Protein AF-A0A9W8YD32-F1 (afdb_monomer)

Foldseek 3Di:
DDPPDPLSVVVVVVVDPDPLVVVLVVLVVCVVVDPDVLVSLVVLLVSLLSCLVVPNLVVSLVSLVVSLVCPVVVVDPDDPVSNLVSLLSNLVSCLSVVVLVVNLVSLVVSLVVCVVCVPVDDLVRVQVSVVVCVVSVSDPDHSCNCVLDVPPPPPPDDPPPDDDPDDPCPDDPPPVVVVVVVLVVVVVVVVVVCVVVVHDPPDDDPVPDDDDPPPDDDDDDDD

Solvent-accessible surface area (backbone atoms only — not comparable to full-atom values): 13935 Å² total; per-residue (Å²): 134,86,76,87,44,80,60,56,53,54,65,70,41,72,87,59,89,72,61,58,70,56,52,54,48,52,49,63,76,42,45,87,78,45,99,38,71,68,57,48,50,52,50,52,52,55,48,27,54,52,36,37,77,71,75,40,44,70,63,17,50,53,49,53,49,49,55,49,49,45,43,73,67,64,81,42,98,62,52,72,68,54,56,50,54,52,52,53,49,52,28,55,49,26,53,76,68,66,39,55,70,62,21,37,54,46,48,52,52,53,52,54,50,51,68,75,43,54,89,79,43,60,68,68,55,52,49,51,50,46,51,52,37,36,75,69,68,62,42,89,69,49,66,65,59,52,71,76,50,69,74,72,82,71,74,88,76,70,76,81,91,71,92,68,101,68,81,85,73,91,66,83,81,66,60,67,67,60,55,52,51,52,54,51,50,56,50,50,55,52,49,53,55,38,49,78,67,78,49,79,84,92,65,91,48,75,96,71,58,80,79,75,90,65,80,90,77,88,88,84,89,87,133

Nearest PDB structures (foldseek):
  8glv-assembly1_Le  TM=7.749E-01  e=1.352E+00  Chlamydomonas reinhardtii
  3ffl-assembly2_B  TM=5.356E-01  e=4.827E-01  Homo sapiens
  5l0y-assembly7_G  TM=6.166E-01  e=1.423E+00  Thermochaetoides thermophila DSM 1495
  8pkp-assembly1_V  TM=6.378E-01  e=2.149E+00  Homo sapiens
  9dze-assembly1_c  TM=5.171E-01  e=6.670E+00  synthetic construct

InterPro domains:
  IPR008271 Serine/threonine-protein kinase, active site [PS00108] (199-211)
  IPR011009 Protein kinase-like domain superfamily [SSF56112] (177-213)

pLDDT: mean 72.77, std 16.71, range [34.12, 97.56]

Secondary structure (DSSP, 8-state):
----SHHHHHHHTTTS---HHHHHHHHHHTGGGSS-HHHHHHHHHHHHHHHHHTT-HHHHHHHHHHHHHHHHTTSS---HHHHHHHHHHHHHHHHHTT-HHHHHHHHHHHHHHHHH-GGGS-HHHHHHHHHHHHHTTS----HHHHHH------GGG-------S----S-----HHHHHHHHHHHHHHHHHHHHTTT-------GGG-------S-------

Structure (mmCIF, N/CA/C/O backbone):
data_AF-A0A9W8YD32-F1
#
_entry.id   AF-A0A9W8YD32-F1
#
loop_
_atom_site.group_PDB
_atom_site.id
_atom_site.type_symbol
_atom_site.label_atom_id
_atom_site.label_alt_id
_atom_site.label_comp_id
_atom_site.label_asym_id
_atom_site.label_entity_id
_atom_site.label_seq_id
_atom_site.pdbx_PDB_ins_code
_atom_site.Cartn_x
_atom_site.Cartn_y
_atom_site.Cartn_z
_atom_site.occupancy
_atom_site.B_iso_or_equiv
_atom_site.auth_seq_id
_atom_site.auth_comp_id
_atom_site.auth_asym_id
_atom_site.auth_atom_id
_atom_site.pdbx_PDB_model_num
ATOM 1 N N . MET A 1 1 ? -10.643 -1.541 -31.577 1.00 45.81 1 MET A N 1
ATOM 2 C CA . MET A 1 1 ? -10.002 -1.957 -30.308 1.00 45.81 1 MET A CA 1
ATOM 3 C C . MET A 1 1 ? -9.490 -0.714 -29.606 1.00 45.81 1 MET A C 1
ATOM 5 O O . MET A 1 1 ? -8.574 -0.089 -30.130 1.00 45.81 1 MET A O 1
ATOM 9 N N . ASN A 1 2 ? -10.102 -0.338 -28.484 1.00 40.94 2 ASN A N 1
ATOM 10 C CA . ASN A 1 2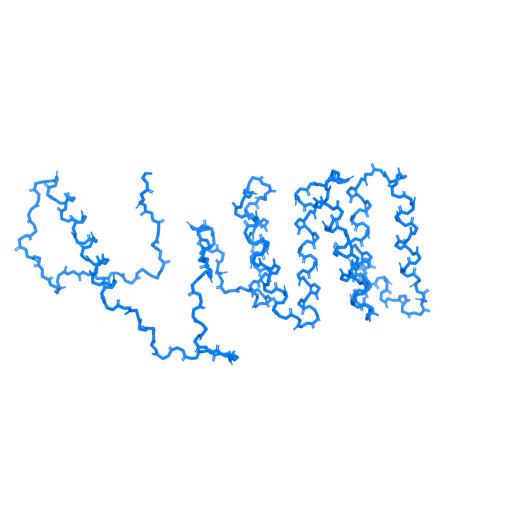 ? -9.705 0.845 -27.724 1.00 40.94 2 ASN A CA 1
ATOM 11 C C . ASN A 1 2 ? -8.298 0.668 -27.137 1.00 40.94 2 ASN A C 1
ATOM 13 O O . ASN A 1 2 ? -8.025 -0.317 -26.456 1.00 40.94 2 ASN A O 1
ATOM 17 N N . VAL A 1 3 ? -7.413 1.618 -27.430 1.00 44.50 3 VAL A N 1
ATOM 18 C CA . VAL A 1 3 ? -6.125 1.791 -26.752 1.00 44.50 3 VAL A CA 1
ATOM 19 C C . VAL A 1 3 ? -6.436 2.607 -25.505 1.00 44.50 3 VAL A C 1
ATOM 21 O O . VAL A 1 3 ? -6.533 3.826 -25.584 1.00 44.50 3 VAL A O 1
ATOM 24 N N . ASN A 1 4 ? -6.727 1.946 -24.387 1.00 48.41 4 ASN A N 1
ATOM 25 C CA . ASN A 1 4 ? -7.240 2.647 -23.205 1.00 48.41 4 ASN A CA 1
ATOM 26 C C . ASN A 1 4 ? -6.130 3.153 -22.287 1.00 48.41 4 ASN A C 1
ATOM 28 O O . ASN A 1 4 ? -6.401 3.931 -21.376 1.00 48.41 4 ASN A O 1
ATOM 32 N N . THR A 1 5 ? -4.887 2.727 -22.507 1.00 58.38 5 THR A N 1
ATOM 33 C CA . THR A 1 5 ? -3.763 3.147 -21.676 1.00 58.38 5 THR A CA 1
ATOM 34 C C . THR A 1 5 ? -2.539 3.503 -22.528 1.00 58.38 5 THR A C 1
ATOM 36 O O . THR A 1 5 ? -2.307 2.869 -23.561 1.00 58.38 5 THR A O 1
ATOM 39 N N . PRO A 1 6 ? -1.699 4.466 -22.095 1.00 53.91 6 PRO A N 1
ATOM 40 C CA . PRO A 1 6 ? -0.377 4.708 -22.691 1.00 53.91 6 PRO A CA 1
ATOM 41 C C . PRO A 1 6 ? 0.478 3.431 -22.798 1.00 53.91 6 PRO A C 1
ATOM 43 O O . PRO A 1 6 ? 1.320 3.294 -23.682 1.00 53.91 6 PRO A O 1
ATOM 46 N N . PHE A 1 7 ? 0.211 2.457 -21.930 1.00 59.00 7 PHE A N 1
ATOM 47 C CA . PHE A 1 7 ? 0.854 1.153 -21.926 1.00 59.00 7 PHE A CA 1
ATOM 48 C C . PHE A 1 7 ? 0.443 0.255 -23.106 1.00 59.00 7 PHE A C 1
ATOM 50 O O . PHE A 1 7 ? 1.293 -0.419 -23.685 1.00 59.00 7 PHE A O 1
ATOM 57 N N . ASP A 1 8 ? -0.829 0.267 -23.516 1.00 62.09 8 ASP A N 1
ATOM 58 C CA . ASP A 1 8 ? -1.291 -0.489 -24.691 1.00 62.09 8 ASP A CA 1
ATOM 59 C C . ASP A 1 8 ? -0.605 -0.010 -25.978 1.00 62.09 8 ASP A C 1
ATOM 61 O O . ASP A 1 8 ? -0.374 -0.797 -26.897 1.00 62.09 8 ASP A O 1
ATOM 65 N N . LEU A 1 9 ? -0.248 1.276 -26.024 1.00 64.94 9 LEU A N 1
ATOM 66 C CA . LEU A 1 9 ? 0.577 1.873 -27.072 1.00 64.94 9 LEU A CA 1
ATOM 67 C C . LEU A 1 9 ? 2.007 1.317 -27.037 1.00 64.94 9 LEU A C 1
ATOM 69 O O . LEU A 1 9 ? 2.470 0.781 -28.042 1.00 64.94 9 LEU A O 1
ATOM 73 N N . LEU A 1 10 ? 2.670 1.346 -25.879 1.00 62.94 10 LEU A N 1
ATOM 74 C CA . LEU A 1 10 ? 4.039 0.834 -25.722 1.00 62.94 10 LEU A CA 1
ATOM 75 C C . LEU A 1 10 ? 4.149 -0.669 -26.014 1.00 62.94 10 LEU A C 1
ATOM 77 O O . LEU A 1 10 ? 5.072 -1.109 -26.693 1.00 62.94 10 LEU A O 1
ATOM 81 N N . ARG A 1 11 ? 3.170 -1.471 -25.586 1.00 64.94 11 ARG A N 1
ATOM 82 C CA . ARG A 1 11 ? 3.146 -2.917 -25.851 1.00 64.94 11 ARG A CA 1
ATOM 83 C C . ARG A 1 11 ? 2.952 -3.242 -27.336 1.00 64.94 11 ARG A C 1
ATOM 85 O O . ARG A 1 11 ? 3.406 -4.289 -27.794 1.00 64.94 11 ARG A O 1
ATOM 92 N N . ARG A 1 12 ? 2.288 -2.367 -28.097 1.00 70.38 12 ARG A N 1
ATOM 93 C CA . ARG A 1 12 ? 2.191 -2.481 -29.564 1.00 70.38 12 ARG A CA 1
ATOM 94 C C . ARG A 1 12 ? 3.489 -2.085 -30.258 1.00 70.38 12 ARG A C 1
ATOM 96 O O . ARG A 1 12 ? 3.776 -2.605 -31.327 1.00 70.38 12 ARG A O 1
ATOM 103 N N . MET A 1 13 ? 4.296 -1.243 -29.620 1.00 67.31 13 MET A N 1
ATOM 104 C CA . MET A 1 13 ? 5.625 -0.851 -30.083 1.00 67.31 13 MET A CA 1
ATOM 105 C C . MET A 1 13 ? 6.718 -1.869 -29.723 1.00 67.31 13 MET A C 1
ATOM 107 O O . MET A 1 13 ? 7.886 -1.518 -29.772 1.00 67.31 13 MET A O 1
ATOM 111 N N . LYS A 1 14 ? 6.382 -3.132 -29.410 1.00 58.75 14 LYS A N 1
ATOM 112 C CA . LYS A 1 14 ? 7.332 -4.211 -29.047 1.00 58.75 14 LYS A CA 1
ATOM 113 C C . LYS A 1 14 ? 8.517 -4.416 -30.011 1.00 58.75 14 LYS A C 1
ATOM 115 O O . LYS A 1 14 ? 9.464 -5.096 -29.644 1.00 58.75 14 LYS A O 1
ATOM 120 N N . SER A 1 15 ? 8.458 -3.880 -31.230 1.00 62.12 15 SER A N 1
ATOM 121 C CA . SER A 1 15 ? 9.555 -3.897 -32.207 1.00 62.12 15 SER A CA 1
ATOM 122 C C . SER A 1 15 ? 10.526 -2.715 -32.091 1.00 62.12 15 SER A C 1
ATOM 124 O O . SER A 1 15 ? 11.500 -2.663 -32.834 1.00 62.12 15 SER A O 1
ATOM 126 N N . VAL A 1 16 ? 10.238 -1.734 -31.235 1.00 72.00 16 VAL A N 1
ATOM 127 C CA . VAL A 1 16 ? 11.069 -0.551 -31.018 1.00 72.00 16 VAL A CA 1
ATOM 128 C C . VAL A 1 16 ? 11.902 -0.795 -29.772 1.00 72.00 16 VAL A C 1
ATOM 130 O O . VAL A 1 16 ? 11.364 -0.918 -28.674 1.00 72.00 16 VAL A O 1
ATOM 133 N N . ASP A 1 17 ? 13.215 -0.866 -29.960 1.00 79.56 17 ASP A N 1
ATOM 134 C CA . ASP A 1 17 ? 14.177 -0.871 -28.866 1.00 79.56 17 ASP A CA 1
ATOM 135 C C . ASP A 1 17 ? 14.168 0.517 -28.208 1.00 79.56 17 ASP A C 1
ATOM 137 O O . ASP A 1 17 ? 14.709 1.494 -28.735 1.00 79.56 17 ASP A O 1
ATOM 141 N N . ILE A 1 18 ? 13.417 0.645 -27.113 1.00 79.00 18 ILE A N 1
ATOM 142 C CA . ILE A 1 18 ? 13.297 1.901 -26.376 1.00 79.00 18 ILE A CA 1
ATOM 143 C C . ILE A 1 18 ? 14.433 1.946 -25.357 1.00 79.00 18 ILE A C 1
ATOM 145 O O . ILE A 1 18 ? 14.433 1.212 -24.373 1.00 79.00 18 ILE A O 1
ATOM 149 N N . ASN A 1 19 ? 15.371 2.875 -25.549 1.00 83.62 19 ASN A N 1
ATOM 150 C CA . ASN A 1 19 ? 16.439 3.147 -24.588 1.00 83.62 19 ASN A CA 1
ATOM 151 C C . ASN A 1 19 ? 15.889 3.867 -23.340 1.00 83.62 19 ASN A C 1
ATOM 153 O O . ASN A 1 19 ? 15.998 5.089 -23.196 1.00 83.62 19 ASN A O 1
ATOM 157 N N . TYR A 1 20 ? 15.285 3.103 -22.432 1.00 80.31 20 TYR A N 1
ATOM 158 C CA . TYR A 1 20 ? 14.681 3.613 -21.202 1.00 80.31 20 TYR A CA 1
ATOM 159 C C . TYR A 1 20 ? 15.689 4.290 -20.270 1.00 80.31 20 TYR A C 1
ATOM 161 O O . TYR A 1 20 ? 15.367 5.308 -19.656 1.00 80.31 20 TYR A O 1
ATOM 169 N N . ALA A 1 21 ? 16.920 3.776 -20.195 1.00 79.12 21 ALA A N 1
ATOM 170 C CA . ALA A 1 21 ? 17.995 4.403 -19.430 1.00 79.12 21 ALA A CA 1
ATOM 171 C C . ALA A 1 21 ? 18.342 5.796 -19.983 1.00 79.12 21 ALA A C 1
ATOM 173 O O . ALA A 1 21 ? 18.518 6.746 -19.217 1.00 79.12 21 ALA A O 1
ATOM 174 N N . GLY A 1 22 ? 18.388 5.932 -21.312 1.00 82.56 22 GLY A N 1
ATOM 175 C CA . GLY A 1 22 ? 18.551 7.208 -22.003 1.00 82.56 22 GLY A CA 1
ATOM 176 C C . GLY A 1 22 ? 17.399 8.165 -21.714 1.00 82.56 22 GLY A C 1
ATOM 177 O O . GLY A 1 22 ? 17.646 9.298 -21.316 1.00 82.56 22 GLY A O 1
ATOM 178 N N . LEU A 1 23 ? 16.152 7.694 -21.813 1.00 80.25 23 LEU A N 1
ATOM 179 C CA . LEU A 1 23 ? 14.966 8.499 -21.508 1.00 80.25 23 LEU A CA 1
ATOM 180 C C . LEU A 1 23 ? 14.970 9.002 -20.056 1.00 80.25 23 LEU A C 1
ATOM 182 O O . LEU A 1 23 ? 14.735 10.184 -19.811 1.00 80.25 23 LEU A O 1
ATOM 186 N N . MET A 1 24 ? 15.290 8.128 -19.098 1.00 80.00 24 MET A N 1
ATOM 187 C CA . MET A 1 24 ? 15.377 8.489 -17.683 1.00 80.00 24 MET A CA 1
ATOM 188 C C . MET A 1 24 ? 16.478 9.526 -17.436 1.00 80.00 24 MET A C 1
ATOM 190 O O . MET A 1 24 ? 16.275 10.486 -16.695 1.00 80.00 24 MET A O 1
ATOM 194 N N . ARG A 1 25 ? 17.637 9.369 -18.089 1.00 84.06 25 ARG A N 1
ATOM 195 C CA . ARG A 1 25 ? 18.726 10.349 -18.031 1.00 84.06 25 ARG A CA 1
ATOM 196 C C . ARG A 1 25 ? 18.283 11.700 -18.586 1.00 84.06 25 ARG A C 1
ATOM 198 O O . ARG A 1 25 ? 18.453 12.701 -17.903 1.00 84.06 25 ARG A O 1
ATOM 205 N N . THR A 1 26 ? 17.653 11.720 -19.761 1.00 81.69 26 THR A N 1
ATOM 206 C CA . THR A 1 26 ? 17.149 12.952 -20.381 1.00 81.69 26 THR A CA 1
ATOM 207 C C . THR A 1 26 ? 16.137 13.659 -19.487 1.00 81.69 26 THR A C 1
ATOM 209 O O . THR A 1 26 ? 16.179 14.882 -19.380 1.00 81.69 26 THR A O 1
ATOM 212 N N . ILE A 1 27 ? 15.252 12.922 -18.811 1.00 78.75 27 ILE A N 1
ATOM 213 C CA . ILE A 1 27 ? 14.294 13.511 -17.866 1.00 78.75 27 ILE A CA 1
ATOM 214 C C . ILE A 1 27 ? 15.011 14.132 -16.674 1.00 78.75 27 ILE A C 1
ATOM 216 O O . ILE A 1 27 ? 14.712 15.273 -16.332 1.00 78.75 27 ILE A O 1
ATOM 220 N N . LYS A 1 28 ? 15.992 13.434 -16.097 1.00 80.25 28 LYS A N 1
ATOM 221 C CA . LYS A 1 28 ? 16.791 13.953 -14.979 1.00 80.25 28 LYS A CA 1
ATOM 222 C C . LYS A 1 28 ? 17.587 15.199 -15.365 1.00 80.25 28 LYS A C 1
ATOM 224 O O . LYS A 1 28 ? 17.563 16.184 -14.636 1.00 80.25 28 LYS A O 1
ATOM 229 N N . GLU A 1 29 ? 18.235 15.186 -16.526 1.00 84.69 29 GLU A N 1
ATOM 230 C CA . GLU A 1 29 ? 18.995 16.326 -17.059 1.00 84.69 29 GLU A CA 1
ATOM 231 C C . GLU A 1 29 ? 18.095 17.530 -17.353 1.00 84.69 29 GLU A C 1
ATOM 233 O O . GLU A 1 29 ? 18.494 18.672 -17.142 1.00 84.69 29 GLU A O 1
ATOM 238 N N . ASN A 1 30 ? 16.860 17.286 -17.795 1.00 82.69 30 ASN A N 1
ATOM 239 C CA . ASN A 1 30 ? 15.901 18.343 -18.093 1.00 82.69 30 ASN A CA 1
ATOM 240 C C . ASN A 1 30 ? 14.989 18.690 -16.921 1.00 82.69 30 ASN A C 1
ATOM 242 O O . ASN A 1 30 ? 14.125 19.534 -17.115 1.00 82.69 30 ASN A O 1
ATOM 246 N N . LYS A 1 31 ? 15.153 18.103 -15.728 1.00 77.94 31 LYS A N 1
ATOM 247 C CA . LYS A 1 31 ? 14.223 18.247 -14.589 1.00 77.94 31 LYS A CA 1
ATOM 248 C C . LYS A 1 31 ? 13.928 19.712 -14.234 1.00 77.94 31 LYS A C 1
ATOM 250 O O . LYS A 1 31 ? 12.797 20.029 -13.886 1.00 77.94 31 LYS A O 1
ATOM 255 N N . MET A 1 32 ? 14.897 20.616 -14.421 1.00 70.38 32 MET A N 1
ATOM 256 C CA . MET A 1 32 ? 14.730 22.066 -14.209 1.00 70.38 32 MET A CA 1
ATOM 257 C C . MET A 1 32 ? 13.818 22.765 -15.234 1.00 70.38 32 MET A C 1
ATOM 259 O O . MET A 1 32 ? 13.297 23.837 -14.950 1.00 70.38 32 MET A O 1
ATOM 263 N N . ASN A 1 33 ? 13.615 22.172 -16.411 1.00 80.38 33 ASN A N 1
ATOM 264 C CA . ASN A 1 33 ? 12.794 22.721 -17.496 1.00 80.38 33 ASN A CA 1
ATOM 265 C C . ASN A 1 33 ? 11.327 22.262 -17.428 1.00 80.38 33 ASN A C 1
ATOM 267 O O . ASN A 1 33 ? 10.517 22.664 -18.264 1.00 80.38 33 ASN A O 1
ATOM 271 N N . TRP A 1 34 ? 10.973 21.389 -16.481 1.00 79.88 34 TRP A N 1
ATOM 272 C CA . TRP A 1 34 ? 9.598 20.919 -16.327 1.00 79.88 34 TRP A CA 1
ATOM 273 C C . TRP A 1 34 ? 8.753 21.974 -15.627 1.00 79.88 34 TRP A C 1
ATOM 275 O O . TRP A 1 34 ? 9.216 22.673 -14.731 1.00 79.88 34 TRP A O 1
ATOM 285 N N . ALA A 1 35 ? 7.475 22.040 -16.004 1.00 77.94 35 ALA A N 1
ATOM 286 C CA . ALA A 1 35 ? 6.522 22.973 -15.409 1.00 77.94 35 ALA A CA 1
ATOM 287 C C . ALA A 1 35 ? 6.383 22.796 -13.884 1.00 77.94 35 ALA A C 1
ATOM 289 O O . ALA A 1 35 ? 6.059 23.753 -13.185 1.00 77.94 35 ALA A O 1
ATOM 290 N N . SER A 1 36 ? 6.622 21.583 -13.368 1.00 84.00 36 SER A N 1
ATOM 291 C CA . SER A 1 36 ? 6.675 21.301 -11.934 1.00 84.00 36 SER A CA 1
ATOM 292 C C . SER A 1 36 ? 7.500 20.050 -11.611 1.00 84.00 36 SER A C 1
ATOM 294 O O . SER A 1 36 ? 7.582 19.110 -12.407 1.00 84.00 36 SER A O 1
ATOM 296 N N . THR A 1 37 ? 8.041 20.010 -10.393 1.00 81.50 37 THR A N 1
ATOM 297 C CA . THR A 1 37 ? 8.679 18.833 -9.779 1.00 81.50 37 THR A CA 1
ATOM 298 C C . THR A 1 37 ? 7.763 17.601 -9.786 1.00 81.50 37 THR A C 1
ATOM 300 O O . THR A 1 37 ? 8.206 16.498 -10.103 1.00 81.50 37 THR A O 1
ATOM 303 N N . GLU A 1 38 ? 6.470 17.794 -9.505 1.00 81.50 38 GLU A N 1
ATOM 304 C CA . GLU A 1 38 ? 5.441 16.742 -9.533 1.00 81.50 38 GLU A CA 1
ATOM 305 C C . GLU A 1 38 ? 5.327 16.092 -10.922 1.00 81.50 38 GLU A C 1
ATOM 307 O O . GLU A 1 38 ? 5.229 14.867 -11.045 1.00 81.50 38 GLU A O 1
ATOM 312 N N . SER A 1 39 ? 5.395 16.904 -11.982 1.00 80.75 39 SER A N 1
ATOM 313 C CA . SER A 1 39 ? 5.313 16.417 -13.362 1.00 80.75 39 SER A CA 1
ATOM 314 C C . SER A 1 39 ? 6.522 15.552 -13.718 1.00 80.75 39 SER A C 1
ATOM 316 O O . SER A 1 39 ? 6.356 14.480 -14.303 1.00 80.75 39 SER A O 1
ATOM 318 N N . ALA A 1 40 ? 7.725 15.978 -13.317 1.00 82.12 40 ALA A N 1
ATOM 319 C CA . ALA A 1 40 ? 8.948 15.210 -13.539 1.00 82.12 40 ALA A CA 1
ATOM 320 C C . ALA A 1 40 ? 8.886 13.850 -12.825 1.00 82.12 40 ALA A C 1
ATOM 322 O O . ALA A 1 40 ? 9.147 12.814 -13.429 1.00 82.12 40 ALA A O 1
ATOM 323 N N . ILE A 1 41 ? 8.442 13.824 -11.569 1.00 82.94 41 ILE A N 1
ATOM 324 C CA . ILE A 1 41 ? 8.364 12.590 -10.774 1.00 82.94 41 ILE A CA 1
ATOM 325 C C . ILE A 1 41 ? 7.278 11.654 -11.281 1.00 82.94 41 ILE A C 1
ATOM 327 O O . ILE A 1 41 ? 7.473 10.439 -11.321 1.00 82.94 41 ILE A O 1
ATOM 331 N N . THR A 1 42 ? 6.145 12.201 -11.711 1.00 84.31 42 THR A N 1
ATOM 332 C CA . THR A 1 42 ? 5.103 11.413 -12.370 1.00 84.31 42 THR A CA 1
ATOM 333 C C . THR A 1 42 ? 5.656 10.739 -13.624 1.00 84.31 42 THR A C 1
ATOM 335 O O . THR A 1 42 ? 5.440 9.541 -13.812 1.00 84.31 42 THR A O 1
ATOM 338 N N . ALA A 1 43 ? 6.429 11.459 -14.441 1.00 82.94 43 ALA A N 1
ATOM 339 C CA . ALA A 1 43 ? 7.074 10.886 -15.616 1.00 82.94 43 ALA A CA 1
ATOM 340 C C . ALA A 1 43 ? 8.105 9.803 -15.250 1.00 82.94 43 ALA A C 1
ATOM 342 O O . ALA A 1 43 ? 8.062 8.713 -15.823 1.00 82.94 43 ALA A O 1
ATOM 343 N N . GLU A 1 44 ? 8.973 10.049 -14.263 1.00 84.38 44 GLU A N 1
ATOM 344 C CA . GLU A 1 44 ? 9.950 9.058 -13.787 1.00 84.38 44 GLU A CA 1
ATOM 345 C C . GLU A 1 44 ? 9.261 7.776 -13.281 1.00 84.38 44 GLU A C 1
ATOM 347 O O . GLU A 1 44 ? 9.648 6.667 -13.658 1.00 84.38 44 GLU A O 1
ATOM 352 N N . ARG A 1 45 ? 8.176 7.904 -12.503 1.00 88.38 45 ARG A N 1
ATOM 353 C CA . ARG A 1 45 ? 7.367 6.766 -12.030 1.00 88.38 45 ARG A CA 1
ATOM 354 C C . ARG A 1 45 ? 6.733 5.988 -13.177 1.00 88.38 45 ARG A C 1
ATOM 356 O O . ARG A 1 45 ? 6.772 4.758 -13.178 1.00 88.38 45 ARG A O 1
ATOM 363 N N . MET A 1 46 ? 6.159 6.683 -14.162 1.00 84.19 46 MET A N 1
ATOM 364 C CA . MET A 1 46 ? 5.563 6.038 -15.335 1.00 84.19 46 MET A CA 1
ATOM 365 C C . MET A 1 46 ? 6.605 5.254 -16.134 1.00 84.19 46 MET A C 1
ATOM 367 O O . MET A 1 46 ? 6.314 4.155 -16.603 1.00 84.19 46 MET A O 1
ATOM 371 N N . ILE A 1 47 ? 7.826 5.777 -16.255 1.00 83.50 47 ILE A N 1
ATOM 372 C CA . ILE A 1 47 ? 8.917 5.086 -16.946 1.00 83.50 47 ILE A CA 1
ATOM 373 C C . ILE A 1 47 ? 9.389 3.874 -16.158 1.00 83.50 47 ILE A C 1
ATOM 375 O O . ILE A 1 47 ? 9.508 2.803 -16.747 1.00 83.50 47 ILE A O 1
ATOM 379 N N . ALA A 1 48 ? 9.590 4.005 -14.845 1.00 83.44 48 ALA A N 1
ATOM 380 C CA . ALA A 1 48 ? 9.936 2.870 -13.995 1.00 83.44 48 ALA A CA 1
ATOM 381 C C . ALA A 1 48 ? 8.874 1.761 -14.099 1.00 83.44 48 ALA A C 1
ATOM 383 O O . ALA A 1 48 ? 9.199 0.585 -14.254 1.00 83.44 48 ALA A O 1
ATOM 384 N N . TRP A 1 49 ? 7.590 2.125 -14.124 1.00 81.31 49 TRP A N 1
ATOM 385 C CA . TRP A 1 49 ? 6.513 1.165 -14.354 1.00 81.31 49 TRP A CA 1
ATOM 386 C C . TRP A 1 49 ? 6.620 0.467 -15.718 1.00 81.31 49 TRP A C 1
ATOM 388 O O . TRP A 1 49 ? 6.451 -0.749 -15.806 1.00 81.31 49 TRP A O 1
ATOM 398 N N . CYS A 1 50 ? 6.935 1.209 -16.783 1.00 81.62 50 CYS A N 1
ATOM 399 C CA . CYS A 1 50 ? 7.134 0.631 -18.113 1.00 81.62 50 CYS A CA 1
ATOM 400 C C . CYS A 1 50 ? 8.334 -0.327 -18.158 1.00 81.62 50 CYS A C 1
ATOM 402 O O . CYS A 1 50 ? 8.197 -1.419 -18.704 1.00 81.62 50 CYS A O 1
ATOM 404 N N . MET A 1 51 ? 9.465 0.042 -17.543 1.00 82.06 51 MET A N 1
ATOM 405 C CA . MET A 1 51 ? 10.663 -0.806 -17.428 1.00 82.06 51 MET A CA 1
ATOM 406 C C . MET A 1 51 ? 10.343 -2.140 -16.736 1.00 82.06 51 MET A C 1
ATOM 408 O O . MET A 1 51 ? 10.696 -3.206 -17.238 1.00 82.06 51 MET A O 1
ATOM 412 N N . CYS A 1 52 ? 9.590 -2.097 -15.630 1.00 80.62 52 CYS A N 1
ATOM 413 C CA . CYS A 1 52 ? 9.168 -3.299 -14.907 1.00 80.62 52 CYS A CA 1
ATOM 414 C C . CYS A 1 52 ? 8.390 -4.274 -15.803 1.00 80.62 52 CYS A C 1
ATOM 416 O O . CYS A 1 52 ? 8.648 -5.476 -15.802 1.00 80.62 52 CYS A O 1
ATOM 418 N N . GLN A 1 53 ? 7.461 -3.758 -16.605 1.00 78.56 53 GLN A N 1
ATOM 419 C CA . GLN A 1 53 ? 6.619 -4.574 -17.482 1.00 78.56 53 GLN A CA 1
ATOM 420 C C . GLN A 1 53 ? 7.363 -5.158 -18.694 1.00 78.56 53 GLN A C 1
ATOM 422 O O . GLN A 1 53 ? 6.837 -6.055 -19.357 1.00 78.56 53 GLN A O 1
ATOM 427 N N . LEU A 1 54 ? 8.557 -4.649 -19.003 1.00 78.12 54 LEU A N 1
ATOM 428 C CA . LEU A 1 54 ? 9.386 -5.070 -20.134 1.00 78.12 54 LEU A CA 1
ATOM 429 C C . LEU A 1 54 ? 10.574 -5.948 -19.719 1.00 78.12 54 LEU A C 1
ATOM 431 O O . LEU A 1 54 ? 11.482 -6.147 -20.515 1.00 78.12 54 LEU A O 1
ATOM 435 N N . ALA A 1 55 ? 10.507 -6.535 -18.519 1.00 68.81 55 ALA A N 1
ATOM 436 C CA . ALA A 1 55 ? 11.476 -7.491 -17.979 1.00 68.81 55 ALA A CA 1
ATOM 437 C C . ALA A 1 55 ? 12.830 -6.908 -17.531 1.00 68.81 55 ALA A C 1
ATOM 439 O O . ALA A 1 55 ? 13.778 -7.665 -17.342 1.00 68.81 55 ALA A O 1
ATOM 440 N N . GLU A 1 56 ? 12.895 -5.609 -17.216 1.00 80.19 56 GLU A N 1
ATOM 441 C CA . GLU A 1 56 ? 13.991 -5.025 -16.421 1.00 80.19 56 GLU A CA 1
ATOM 442 C C . GLU A 1 56 ? 13.492 -4.583 -15.040 1.00 80.19 56 GLU A C 1
ATOM 444 O O . GLU A 1 56 ? 13.472 -3.389 -14.712 1.00 80.19 56 GLU A O 1
ATOM 449 N N . PRO A 1 57 ? 13.022 -5.525 -14.208 1.00 77.88 57 PRO A N 1
ATOM 450 C CA . PRO A 1 57 ? 12.384 -5.152 -12.971 1.00 77.88 57 PRO A CA 1
ATOM 451 C C . PRO A 1 57 ? 13.406 -4.474 -12.037 1.00 77.88 57 PRO A C 1
ATOM 453 O O . PRO A 1 57 ? 13.142 -3.385 -11.527 1.00 77.88 57 PRO A O 1
ATOM 456 N N . GLU A 1 58 ? 14.605 -5.033 -11.869 1.00 82.00 58 GLU A N 1
ATOM 457 C CA . GLU A 1 58 ? 15.621 -4.521 -10.935 1.00 82.00 58 GLU A CA 1
ATOM 458 C C . GLU A 1 58 ? 15.953 -3.036 -11.162 1.00 82.00 58 GLU A C 1
ATOM 460 O O . GLU A 1 58 ? 16.053 -2.255 -10.210 1.00 82.00 58 GLU A O 1
ATOM 465 N N . VAL A 1 59 ? 16.034 -2.622 -12.429 1.00 83.88 59 VAL A N 1
ATOM 466 C CA . VAL A 1 59 ? 16.293 -1.234 -12.838 1.00 83.88 59 VAL A CA 1
ATOM 467 C C . VAL A 1 59 ? 15.117 -0.322 -12.481 1.00 83.88 59 VAL A C 1
ATOM 469 O O . VAL A 1 59 ? 15.316 0.792 -11.979 1.00 83.88 59 VAL A O 1
ATOM 472 N N . ALA A 1 60 ? 13.883 -0.795 -12.681 1.00 82.88 60 ALA A N 1
ATOM 473 C CA . ALA A 1 60 ? 12.678 -0.084 -12.267 1.00 82.88 60 ALA A CA 1
ATOM 474 C C . ALA A 1 60 ? 12.642 0.124 -10.748 1.00 82.88 60 ALA A C 1
ATOM 476 O O . ALA A 1 60 ? 12.358 1.229 -10.280 1.00 82.88 60 ALA A O 1
ATOM 477 N N . PHE A 1 61 ? 12.978 -0.909 -9.971 1.00 82.94 61 PHE A N 1
ATOM 478 C CA . PHE A 1 61 ? 13.021 -0.803 -8.516 1.00 82.94 61 PHE A CA 1
ATOM 479 C C . PHE A 1 61 ? 14.075 0.181 -8.038 1.00 82.94 61 PHE A C 1
ATOM 481 O O . PHE A 1 61 ? 13.770 1.051 -7.225 1.00 82.94 61 PHE A O 1
ATOM 488 N N . ALA A 1 62 ? 15.299 0.069 -8.557 1.00 86.44 62 ALA A N 1
ATOM 489 C CA . ALA A 1 62 ? 16.388 0.976 -8.223 1.00 86.44 62 ALA A CA 1
ATOM 490 C C . ALA A 1 62 ? 16.011 2.429 -8.547 1.00 86.44 62 ALA A C 1
ATOM 492 O O . ALA A 1 62 ? 16.281 3.331 -7.755 1.00 86.44 62 ALA A O 1
ATOM 493 N N . SER A 1 63 ? 15.307 2.650 -9.662 1.00 85.81 63 SER A N 1
ATOM 494 C CA . SER A 1 63 ? 14.786 3.969 -10.032 1.00 85.81 63 SER A CA 1
ATOM 495 C C . SER A 1 63 ? 13.755 4.481 -9.022 1.00 85.81 63 SER A C 1
ATOM 497 O O . SER A 1 63 ? 13.881 5.606 -8.545 1.00 85.81 63 SER A O 1
ATOM 499 N N . LEU A 1 64 ? 12.782 3.656 -8.621 1.00 85.19 64 LEU A N 1
ATOM 500 C CA . LEU A 1 64 ? 11.797 4.030 -7.597 1.00 85.19 64 LEU A CA 1
ATOM 501 C C . LEU A 1 64 ? 12.439 4.277 -6.223 1.00 85.19 64 LEU A C 1
ATOM 503 O O . LEU A 1 64 ? 11.995 5.161 -5.493 1.00 85.19 64 LEU A O 1
ATOM 507 N N . GLN A 1 65 ? 13.467 3.510 -5.849 1.00 87.38 65 GLN A N 1
ATOM 508 C CA . GLN A 1 65 ? 14.231 3.729 -4.616 1.00 87.38 65 GLN A CA 1
ATOM 509 C C . GLN A 1 65 ? 15.006 5.045 -4.662 1.00 87.38 65 GLN A C 1
ATOM 511 O O . GLN A 1 65 ? 15.020 5.769 -3.672 1.00 87.38 65 GLN A O 1
ATOM 516 N N . ALA A 1 66 ? 15.593 5.393 -5.809 1.00 87.38 66 ALA A N 1
ATOM 517 C CA . ALA A 1 66 ? 16.276 6.668 -5.988 1.00 87.38 66 ALA A CA 1
ATOM 518 C C . ALA A 1 66 ? 15.310 7.858 -5.853 1.00 87.38 66 ALA A C 1
ATOM 520 O O . ALA A 1 66 ? 15.631 8.802 -5.136 1.00 87.38 66 ALA A O 1
ATOM 521 N N . ILE A 1 67 ? 14.115 7.781 -6.458 1.00 84.12 67 ILE A N 1
ATOM 522 C CA . ILE A 1 67 ? 13.070 8.813 -6.315 1.00 84.12 67 ILE A CA 1
ATOM 523 C C . ILE A 1 67 ? 12.681 8.974 -4.841 1.00 84.12 67 ILE A C 1
ATOM 525 O O . ILE A 1 67 ? 12.597 10.092 -4.337 1.00 84.12 67 ILE A O 1
ATOM 529 N N . LEU A 1 68 ? 12.465 7.862 -4.129 1.00 84.00 68 LEU A N 1
ATOM 530 C CA . LEU A 1 68 ? 12.096 7.895 -2.714 1.00 84.00 68 LEU A CA 1
ATOM 531 C C . LEU A 1 68 ? 13.228 8.452 -1.838 1.00 84.00 68 LEU A C 1
ATOM 533 O O . LEU A 1 68 ? 12.972 9.247 -0.940 1.00 84.00 68 LEU A O 1
ATOM 537 N N . ALA A 1 69 ? 14.477 8.065 -2.098 1.00 86.19 69 ALA A N 1
ATOM 538 C CA . ALA A 1 69 ? 15.634 8.571 -1.369 1.00 86.19 69 ALA A CA 1
ATOM 539 C C . ALA A 1 69 ? 15.813 10.083 -1.573 1.00 86.19 69 ALA A C 1
ATOM 541 O O . ALA A 1 69 ? 16.019 10.795 -0.594 1.00 86.19 69 ALA A O 1
ATOM 542 N N . GLU A 1 70 ? 15.660 10.570 -2.810 1.00 83.56 70 GLU A N 1
ATOM 543 C CA . GLU A 1 70 ? 15.698 12.000 -3.151 1.00 83.56 70 GLU A CA 1
ATOM 544 C C . GLU A 1 70 ? 14.560 12.784 -2.471 1.00 83.56 70 GLU A C 1
ATOM 546 O O . GLU A 1 70 ? 14.751 13.920 -2.031 1.00 83.56 70 GLU A O 1
ATOM 551 N N . ALA A 1 71 ? 13.384 12.163 -2.327 1.00 78.19 71 ALA A N 1
ATOM 552 C CA . ALA A 1 71 ? 12.269 12.725 -1.571 1.00 78.19 71 ALA A CA 1
ATOM 553 C C . ALA A 1 71 ? 12.586 12.870 -0.084 1.00 78.19 71 ALA A C 1
ATOM 555 O O . ALA A 1 71 ? 12.349 13.913 0.526 1.00 78.19 71 ALA A O 1
ATOM 556 N N . LEU A 1 72 ? 13.141 11.812 0.505 1.00 77.31 72 LEU A N 1
ATOM 557 C CA . LEU A 1 72 ? 13.432 11.752 1.931 1.00 77.31 72 LEU A CA 1
ATOM 558 C C . LEU A 1 72 ? 14.638 12.612 2.321 1.00 77.31 72 LEU A C 1
ATOM 560 O O . LEU A 1 72 ? 14.669 13.129 3.438 1.00 77.31 72 LEU A O 1
ATOM 564 N N . SER A 1 73 ? 15.601 12.829 1.417 1.00 80.38 73 SER A N 1
ATOM 565 C CA . SER A 1 73 ? 16.754 13.708 1.654 1.00 80.38 73 SER A CA 1
ATOM 566 C C . SER A 1 73 ? 16.398 15.197 1.706 1.00 80.38 73 SER A C 1
ATOM 568 O O . SER A 1 73 ? 17.287 16.014 1.937 1.00 80.38 73 SER A O 1
ATOM 570 N N . ARG A 1 74 ? 15.119 15.567 1.518 1.00 66.88 74 ARG A N 1
ATOM 571 C CA . ARG A 1 74 ? 14.609 16.955 1.501 1.00 66.88 74 ARG A CA 1
ATOM 572 C C . ARG A 1 74 ? 15.303 17.870 0.489 1.00 66.88 74 ARG A C 1
ATOM 574 O O . ARG A 1 74 ? 15.200 19.088 0.576 1.00 66.88 74 ARG A O 1
ATOM 581 N N . THR A 1 75 ? 16.001 17.291 -0.481 1.00 61.72 75 THR A N 1
ATOM 582 C CA . THR A 1 75 ? 16.611 18.016 -1.602 1.00 61.72 75 THR A CA 1
ATOM 583 C C . THR A 1 75 ? 15.563 18.486 -2.604 1.00 61.72 75 THR A C 1
ATOM 585 O O . THR A 1 75 ? 15.829 19.370 -3.411 1.00 61.72 75 THR A O 1
ATOM 588 N N . VAL A 1 76 ? 14.370 17.898 -2.539 1.00 69.00 76 VAL A N 1
ATOM 589 C CA . VAL A 1 76 ? 13.232 18.194 -3.395 1.00 69.00 76 VAL A CA 1
ATOM 590 C C . VAL A 1 76 ? 12.007 18.392 -2.510 1.00 69.00 76 VAL A C 1
ATOM 592 O O . VAL A 1 76 ? 11.741 17.574 -1.629 1.00 69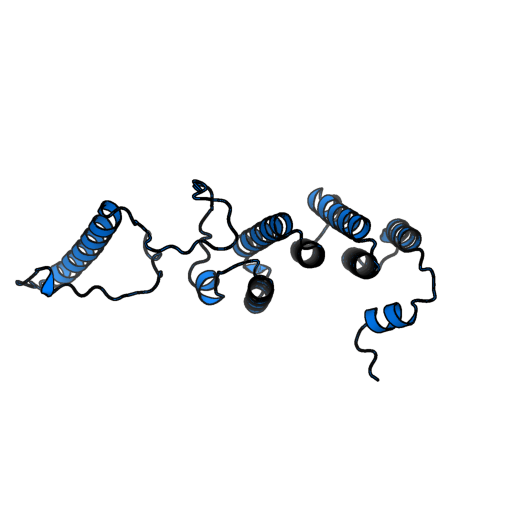.00 76 VAL A O 1
ATOM 595 N N . GLU A 1 77 ? 11.256 19.468 -2.746 1.00 76.12 77 GLU A N 1
ATOM 596 C CA . GLU A 1 77 ? 9.950 19.691 -2.120 1.00 76.12 77 GLU A CA 1
ATOM 597 C C . GLU A 1 77 ? 8.935 18.710 -2.704 1.00 76.12 77 GLU A C 1
ATOM 599 O O . GLU A 1 77 ? 8.203 19.011 -3.646 1.00 76.12 77 GLU A O 1
ATOM 604 N N . LEU A 1 78 ? 8.946 17.492 -2.174 1.00 77.25 78 LEU A N 1
ATOM 605 C CA . LEU A 1 78 ? 7.951 16.492 -2.499 1.00 77.25 78 LEU A CA 1
ATOM 606 C C . LEU A 1 78 ? 6.789 16.560 -1.533 1.00 77.25 78 LEU A C 1
ATOM 608 O O . LEU A 1 78 ? 6.973 16.647 -0.318 1.00 77.25 78 LEU A O 1
ATOM 612 N N . THR A 1 79 ? 5.578 16.489 -2.080 1.00 84.00 79 THR A N 1
ATOM 613 C CA . THR A 1 79 ? 4.408 16.358 -1.228 1.00 84.00 79 THR A CA 1
ATOM 614 C C . THR A 1 79 ? 4.391 14.951 -0.640 1.00 84.00 79 THR A C 1
ATOM 616 O O . THR A 1 79 ? 4.792 13.972 -1.273 1.00 84.00 79 THR A O 1
ATOM 619 N N . GLU A 1 80 ? 3.871 14.815 0.572 1.00 81.75 80 GLU A N 1
ATOM 620 C CA . GLU A 1 80 ? 3.612 13.506 1.181 1.00 81.75 80 GLU A CA 1
ATOM 621 C C . GLU A 1 80 ? 2.759 12.610 0.257 1.00 81.75 80 GLU A C 1
ATOM 623 O O . GLU A 1 80 ? 2.964 11.399 0.182 1.00 81.75 80 GLU A O 1
ATOM 628 N N . ARG A 1 81 ? 1.857 13.203 -0.539 1.00 80.50 81 ARG A N 1
ATOM 629 C CA . ARG A 1 81 ? 1.076 12.488 -1.559 1.00 80.50 81 ARG A CA 1
ATOM 630 C C . ARG A 1 81 ? 1.969 11.816 -2.608 1.00 80.50 81 ARG A C 1
ATOM 632 O O . ARG A 1 81 ? 1.685 10.682 -2.995 1.00 80.50 81 ARG A O 1
ATOM 639 N N . ASP A 1 82 ? 3.031 12.480 -3.051 1.00 80.94 82 ASP A N 1
ATOM 640 C CA . ASP A 1 82 ? 3.970 11.933 -4.034 1.00 80.94 82 ASP A CA 1
ATOM 641 C C . ASP A 1 82 ? 4.780 10.779 -3.451 1.00 80.94 82 ASP A C 1
ATOM 643 O O . ASP A 1 82 ? 4.898 9.727 -4.082 1.00 80.94 82 ASP A O 1
ATOM 647 N N . ILE A 1 83 ? 5.267 10.941 -2.216 1.00 82.44 83 ILE A N 1
ATOM 648 C CA . ILE A 1 83 ? 5.982 9.896 -1.468 1.00 82.44 83 ILE A CA 1
ATOM 649 C C . ILE A 1 83 ? 5.119 8.632 -1.391 1.00 82.44 83 ILE A C 1
ATOM 651 O O . ILE A 1 83 ? 5.563 7.533 -1.731 1.00 82.44 83 ILE A O 1
ATOM 655 N N . PHE A 1 84 ? 3.847 8.793 -1.035 1.00 83.69 84 PHE A N 1
ATOM 656 C CA . PHE A 1 84 ? 2.887 7.696 -1.005 1.00 83.69 84 PHE A CA 1
ATOM 657 C C . PHE A 1 84 ? 2.674 7.032 -2.355 1.00 83.69 84 PHE A C 1
ATOM 659 O O . PHE A 1 84 ? 2.586 5.806 -2.447 1.00 83.69 84 PHE A O 1
ATOM 666 N N . ALA A 1 85 ? 2.568 7.831 -3.409 1.00 82.75 85 ALA A N 1
ATOM 667 C CA . ALA A 1 85 ? 2.351 7.319 -4.745 1.00 82.75 85 ALA A CA 1
ATOM 668 C C . ALA A 1 85 ? 3.559 6.486 -5.223 1.00 82.75 85 ALA A C 1
ATOM 670 O O . ALA A 1 85 ? 3.367 5.420 -5.809 1.00 82.75 85 ALA A O 1
ATOM 671 N N . VAL A 1 86 ? 4.784 6.908 -4.884 1.00 85.38 86 VAL A N 1
ATOM 672 C CA . VAL A 1 86 ? 6.016 6.130 -5.103 1.00 85.38 86 VAL A CA 1
ATOM 673 C C . VAL A 1 86 ? 5.995 4.828 -4.298 1.00 85.38 86 VAL A C 1
ATOM 675 O O . VAL A 1 86 ? 6.261 3.765 -4.857 1.00 85.38 86 VAL A O 1
ATOM 678 N N . MET A 1 87 ? 5.622 4.870 -3.015 1.00 86.56 87 MET A N 1
ATOM 679 C CA . MET A 1 87 ? 5.534 3.672 -2.164 1.00 86.56 87 MET A CA 1
ATOM 680 C C . MET A 1 87 ? 4.507 2.656 -2.687 1.00 86.56 87 MET A C 1
ATOM 682 O O . MET A 1 87 ? 4.770 1.454 -2.698 1.00 86.56 87 MET A O 1
ATOM 686 N N . LEU A 1 88 ? 3.349 3.118 -3.169 1.00 84.38 88 LEU A N 1
ATOM 687 C CA . LEU A 1 88 ? 2.343 2.253 -3.791 1.00 84.38 88 LEU A CA 1
ATOM 688 C C . LEU A 1 88 ? 2.861 1.598 -5.074 1.00 84.38 88 LEU A C 1
ATOM 690 O O . LEU A 1 88 ? 2.540 0.440 -5.337 1.00 84.38 88 LEU A O 1
ATOM 694 N N . ASP A 1 89 ? 3.654 2.308 -5.874 1.00 84.56 89 ASP A N 1
ATOM 695 C CA . ASP A 1 89 ? 4.251 1.730 -7.077 1.00 84.56 89 ASP A CA 1
ATOM 696 C C . ASP A 1 89 ? 5.352 0.723 -6.735 1.00 84.56 89 ASP A C 1
ATOM 698 O O . ASP A 1 89 ? 5.361 -0.363 -7.314 1.00 84.56 89 ASP A O 1
ATOM 702 N N . GLN A 1 90 ? 6.198 1.009 -5.73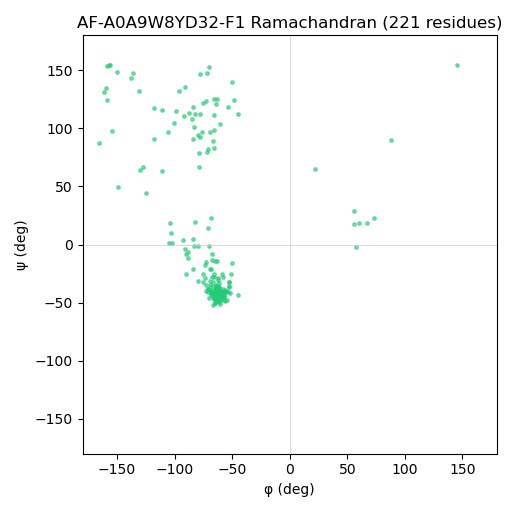6 1.00 86.38 90 GLN A N 1
ATOM 703 C CA . GLN A 1 90 ? 7.155 0.035 -5.195 1.00 86.38 90 GLN A CA 1
ATOM 704 C C . GLN A 1 90 ? 6.445 -1.232 -4.719 1.00 86.38 90 GLN A C 1
ATOM 706 O O . GLN A 1 90 ? 6.912 -2.339 -4.969 1.00 86.38 90 GLN A O 1
ATOM 711 N N . LEU A 1 91 ? 5.292 -1.087 -4.068 1.00 85.69 91 LEU A N 1
ATOM 712 C CA . LEU A 1 91 ? 4.526 -2.226 -3.601 1.00 85.69 91 LEU A CA 1
ATOM 713 C C . LEU A 1 91 ? 3.987 -3.090 -4.744 1.00 85.69 91 LEU A C 1
ATOM 715 O O . LEU A 1 91 ? 4.162 -4.308 -4.730 1.00 85.69 91 LEU A O 1
ATOM 719 N N . LYS A 1 92 ? 3.324 -2.467 -5.728 1.00 81.31 92 LYS A N 1
ATOM 720 C CA . LYS A 1 92 ? 2.828 -3.174 -6.921 1.00 81.31 92 LYS A CA 1
ATOM 721 C C . LYS A 1 92 ? 3.967 -3.902 -7.621 1.00 81.31 92 LYS A C 1
ATOM 723 O O . LYS A 1 92 ? 3.786 -5.017 -8.096 1.00 81.31 92 LYS A O 1
ATOM 728 N N . TYR A 1 93 ? 5.127 -3.258 -7.663 1.00 83.38 93 TYR A N 1
ATOM 729 C CA . TYR A 1 93 ? 6.332 -3.793 -8.255 1.00 83.38 93 TYR A CA 1
ATOM 730 C C . TYR A 1 93 ? 6.853 -5.030 -7.495 1.00 83.38 93 TYR A C 1
ATOM 732 O O . TYR A 1 93 ? 7.052 -6.075 -8.106 1.00 83.38 93 TYR A O 1
ATOM 740 N N . MET A 1 94 ? 6.992 -4.966 -6.167 1.00 84.62 94 MET A N 1
ATOM 741 C CA . MET A 1 94 ? 7.414 -6.119 -5.353 1.00 84.62 94 MET A CA 1
ATOM 742 C C . MET A 1 94 ? 6.429 -7.282 -5.467 1.00 84.62 94 MET A C 1
ATOM 744 O O . MET A 1 94 ? 6.829 -8.439 -5.526 1.00 84.62 94 MET A O 1
ATOM 748 N N . HIS A 1 95 ? 5.134 -6.975 -5.550 1.00 80.88 95 HIS A N 1
ATOM 749 C CA . HIS A 1 95 ? 4.111 -7.985 -5.781 1.00 80.88 95 HIS A CA 1
ATOM 750 C C . HIS A 1 95 ? 4.253 -8.650 -7.160 1.00 80.88 95 HIS A C 1
ATOM 752 O O . HIS A 1 95 ? 4.141 -9.868 -7.252 1.00 80.88 95 HIS A O 1
ATOM 758 N N . ALA A 1 96 ? 4.546 -7.879 -8.214 1.00 79.44 96 ALA A N 1
ATOM 759 C CA . ALA A 1 96 ? 4.769 -8.405 -9.564 1.00 79.44 96 ALA A CA 1
ATOM 760 C C . ALA A 1 96 ? 6.023 -9.289 -9.671 1.00 79.44 96 ALA A C 1
ATOM 762 O O . ALA A 1 96 ? 6.060 -10.184 -10.510 1.00 79.44 96 ALA A O 1
ATOM 763 N N . LEU A 1 97 ? 7.022 -9.051 -8.819 1.00 82.25 97 LEU A N 1
ATOM 764 C CA . LEU A 1 97 ? 8.214 -9.888 -8.687 1.00 82.25 97 LEU A CA 1
ATOM 765 C C . LEU A 1 97 ? 8.036 -11.118 -7.785 1.00 82.25 97 LEU A C 1
ATOM 767 O O . LEU A 1 97 ? 8.986 -11.869 -7.600 1.00 82.25 97 LEU A O 1
ATOM 771 N N . GLU A 1 98 ? 6.858 -11.309 -7.188 1.00 84.75 98 GLU A N 1
ATOM 772 C CA . GLU A 1 98 ? 6.611 -12.343 -6.171 1.00 84.75 98 GLU A CA 1
ATOM 773 C C . GLU A 1 98 ? 7.493 -12.213 -4.906 1.00 84.75 98 GLU A C 1
ATOM 775 O O . GLU A 1 98 ? 7.566 -13.123 -4.079 1.00 84.75 98 GLU A O 1
ATOM 780 N N . GLU A 1 99 ? 8.077 -11.032 -4.682 1.00 86.25 99 GLU A N 1
ATOM 781 C CA . GLU A 1 99 ? 8.898 -10.659 -3.524 1.00 86.25 99 GLU A CA 1
ATOM 782 C C . GLU A 1 99 ? 8.013 -10.339 -2.304 1.00 86.25 99 GLU A C 1
ATOM 784 O O . GLU A 1 99 ? 7.888 -9.193 -1.854 1.00 86.25 99 GLU A O 1
ATOM 789 N N . LYS A 1 100 ? 7.331 -11.367 -1.782 1.00 81.31 100 LYS A N 1
ATOM 790 C CA . LYS A 1 100 ? 6.276 -11.232 -0.758 1.00 81.31 100 LYS A CA 1
ATOM 791 C C . LYS A 1 100 ? 6.738 -10.523 0.514 1.00 81.31 100 LYS A C 1
ATOM 793 O O . LYS A 1 100 ? 6.004 -9.676 1.020 1.00 81.31 100 LYS A O 1
ATOM 798 N N . ASP A 1 101 ? 7.937 -10.818 1.007 1.00 80.81 101 ASP A N 1
ATOM 799 C CA . ASP A 1 101 ? 8.445 -10.235 2.256 1.00 80.81 101 ASP A CA 1
ATOM 800 C C . ASP A 1 101 ? 8.723 -8.737 2.109 1.00 80.81 101 ASP A C 1
ATOM 802 O O . ASP A 1 101 ? 8.356 -7.926 2.966 1.00 80.81 101 ASP A O 1
ATOM 806 N N . ASN A 1 102 ? 9.309 -8.340 0.979 1.00 82.50 102 ASN A N 1
ATOM 807 C CA . ASN A 1 102 ? 9.545 -6.935 0.683 1.00 82.50 102 ASN A CA 1
ATOM 808 C C . ASN A 1 102 ? 8.232 -6.181 0.442 1.00 82.50 102 ASN A C 1
ATOM 810 O O . ASN A 1 102 ? 8.064 -5.067 0.949 1.00 82.50 102 ASN A O 1
ATOM 814 N N . ALA A 1 103 ? 7.280 -6.800 -0.265 1.00 82.25 103 ALA A N 1
ATOM 815 C CA . ALA A 1 103 ? 5.944 -6.248 -0.441 1.00 82.25 103 ALA A CA 1
ATOM 816 C C . ALA A 1 103 ? 5.243 -6.048 0.915 1.00 82.25 103 ALA A C 1
ATOM 818 O O . ALA A 1 103 ? 4.701 -4.978 1.182 1.00 82.25 103 ALA A O 1
ATOM 819 N N . LEU A 1 104 ? 5.320 -7.027 1.817 1.00 79.69 104 LEU A N 1
ATOM 820 C CA . LEU A 1 104 ? 4.764 -6.922 3.165 1.00 79.69 104 LEU A CA 1
ATOM 821 C C . LEU A 1 104 ? 5.432 -5.806 3.984 1.00 79.69 104 LEU A C 1
ATOM 823 O O . LEU A 1 104 ? 4.760 -5.058 4.694 1.00 79.69 104 LEU A O 1
ATOM 827 N N . ARG A 1 105 ? 6.754 -5.646 3.882 1.00 82.69 105 ARG A N 1
ATOM 828 C CA . ARG A 1 105 ? 7.473 -4.561 4.566 1.00 82.69 105 ARG A CA 1
ATOM 829 C C . ARG A 1 105 ? 7.017 -3.183 4.078 1.00 82.69 105 ARG A C 1
ATOM 831 O O . ARG A 1 105 ? 6.783 -2.290 4.893 1.00 82.69 105 ARG A O 1
ATOM 838 N N . ILE A 1 106 ? 6.860 -3.013 2.765 1.00 84.25 106 ILE A N 1
ATOM 839 C CA . ILE A 1 106 ? 6.389 -1.754 2.173 1.00 84.25 106 ILE A CA 1
ATOM 840 C C . ILE A 1 106 ? 4.918 -1.505 2.521 1.00 84.25 106 ILE A C 1
ATOM 842 O O . ILE A 1 106 ? 4.575 -0.381 2.884 1.00 84.25 106 ILE A O 1
ATOM 846 N N . SER A 1 107 ? 4.054 -2.528 2.494 1.00 83.25 107 SER A N 1
ATOM 847 C CA . SER A 1 107 ? 2.642 -2.372 2.869 1.00 83.25 107 SER A CA 1
ATOM 848 C C . SER A 1 107 ? 2.492 -1.910 4.320 1.00 83.25 107 SER A C 1
ATOM 850 O O . SER A 1 107 ? 1.734 -0.979 4.583 1.00 83.25 107 SER A O 1
ATOM 852 N N . LYS A 1 108 ? 3.281 -2.470 5.249 1.00 81.56 108 LYS A N 1
ATOM 853 C CA . LYS A 1 108 ? 3.348 -2.022 6.652 1.00 81.56 108 LYS A CA 1
ATOM 854 C C . LYS A 1 108 ? 3.772 -0.558 6.766 1.00 81.56 108 LYS A C 1
ATOM 856 O O . LYS A 1 108 ? 3.209 0.183 7.572 1.00 81.56 108 LYS A O 1
ATOM 861 N N . HIS A 1 109 ? 4.737 -0.126 5.954 1.00 83.56 109 HIS A N 1
ATOM 862 C CA . HIS A 1 109 ? 5.184 1.266 5.947 1.00 83.56 109 HIS A CA 1
ATOM 863 C C . HIS A 1 109 ? 4.096 2.221 5.429 1.00 83.56 109 HIS A C 1
ATOM 865 O O . HIS A 1 109 ? 3.822 3.228 6.081 1.00 83.56 109 HIS A O 1
ATOM 871 N N . ILE A 1 110 ? 3.425 1.868 4.323 1.00 84.25 110 ILE A N 1
ATOM 872 C CA . ILE A 1 110 ? 2.273 2.609 3.773 1.00 84.25 110 ILE A CA 1
ATOM 873 C C . ILE A 1 110 ? 1.180 2.743 4.834 1.00 84.25 110 ILE A C 1
ATOM 875 O O . ILE A 1 110 ? 0.703 3.845 5.093 1.00 84.25 110 ILE A O 1
ATOM 879 N N . PHE A 1 111 ? 0.823 1.639 5.492 1.00 79.88 111 PHE A N 1
ATOM 880 C CA . PHE A 1 111 ? -0.209 1.633 6.525 1.00 79.88 111 PHE A CA 1
ATOM 881 C C . PHE A 1 111 ? 0.115 2.557 7.695 1.00 79.88 111 PHE A C 1
ATOM 883 O O . PHE A 1 111 ? -0.729 3.360 8.093 1.00 79.88 111 PHE A O 1
ATOM 890 N N . ARG A 1 112 ? 1.340 2.471 8.224 1.00 79.56 112 ARG A N 1
ATOM 891 C CA . ARG A 1 112 ? 1.788 3.335 9.320 1.00 79.56 112 ARG A CA 1
ATOM 892 C C . ARG A 1 112 ? 1.669 4.806 8.933 1.00 79.56 112 ARG A C 1
ATOM 894 O O . ARG A 1 112 ? 1.083 5.593 9.669 1.00 79.56 112 ARG A O 1
ATOM 901 N N . LYS A 1 113 ? 2.151 5.153 7.739 1.00 79.31 113 LYS A N 1
ATOM 902 C CA . LYS A 1 113 ? 2.091 6.520 7.226 1.00 79.31 113 LYS A CA 1
ATOM 903 C C . LYS A 1 113 ? 0.652 7.012 7.039 1.00 79.31 113 LYS A C 1
ATOM 905 O O . LYS A 1 113 ? 0.379 8.177 7.310 1.00 79.31 113 LYS A O 1
ATOM 910 N N . CYS A 1 114 ? -0.282 6.149 6.617 1.00 76.31 114 CYS A N 1
ATOM 911 C CA . CYS A 1 114 ? -1.688 6.540 6.452 1.00 76.31 114 CYS A CA 1
ATOM 912 C C . CYS A 1 114 ? -2.316 6.930 7.796 1.00 76.31 114 CYS A C 1
ATOM 914 O O . CYS A 1 114 ? -3.135 7.845 7.841 1.00 76.31 114 CYS A O 1
ATOM 916 N N . GLY A 1 115 ? -1.925 6.251 8.880 1.00 71.00 115 GLY A N 1
ATOM 917 C CA . GLY A 1 115 ? -2.363 6.577 10.237 1.00 71.00 115 GLY A CA 1
ATOM 918 C C . GLY A 1 115 ? -1.724 7.852 10.796 1.00 71.00 115 GLY A C 1
ATOM 919 O O . GLY A 1 115 ? -2.386 8.595 11.514 1.00 71.00 115 GLY A O 1
ATOM 920 N N . GLU A 1 116 ? -0.462 8.126 10.449 1.00 76.69 116 GLU A N 1
ATOM 921 C CA . GLU A 1 116 ? 0.260 9.335 10.877 1.00 76.69 116 GLU A CA 1
ATOM 922 C C . GLU A 1 116 ? -0.294 10.612 10.236 1.00 76.69 116 GLU A C 1
ATOM 924 O O . GLU A 1 116 ? -0.262 11.670 10.865 1.00 76.69 116 GLU A O 1
ATOM 929 N N . VAL A 1 117 ? -0.817 10.528 9.004 1.00 73.25 117 VAL A N 1
ATOM 930 C CA . VAL A 1 117 ? -1.269 11.719 8.271 1.00 73.25 117 VAL A CA 1
ATOM 931 C C . VAL A 1 117 ? -2.685 11.589 7.682 1.00 73.25 117 VAL A C 1
ATOM 933 O O . VAL A 1 117 ? -2.874 11.668 6.464 1.00 73.25 117 VAL A O 1
ATOM 936 N N . PRO A 1 118 ? -3.729 11.463 8.530 1.00 64.06 118 PRO A N 1
ATOM 937 C CA . PRO A 1 118 ? -5.103 11.249 8.068 1.00 64.06 118 PRO A CA 1
ATOM 938 C C . PRO A 1 118 ? -5.648 12.408 7.226 1.00 64.06 118 PRO A C 1
ATOM 940 O O . PRO A 1 118 ? -6.490 12.207 6.360 1.00 64.06 118 PRO A O 1
ATOM 943 N N . ALA A 1 119 ? -5.164 13.632 7.465 1.00 71.62 119 ALA A N 1
ATOM 944 C CA . ALA A 1 119 ? -5.622 14.829 6.762 1.00 71.62 119 ALA A CA 1
ATOM 945 C C . ALA A 1 119 ? -5.219 14.862 5.276 1.00 71.62 119 ALA A C 1
ATOM 947 O O . ALA A 1 119 ? -5.836 15.582 4.496 1.00 71.62 119 ALA A O 1
ATOM 948 N N . LEU A 1 120 ? -4.196 14.098 4.878 1.00 64.75 120 LEU A N 1
ATOM 949 C CA . LEU A 1 120 ? -3.693 14.093 3.501 1.00 64.75 120 LEU A CA 1
ATOM 950 C C . LEU A 1 120 ? -4.470 13.173 2.567 1.00 64.75 120 LEU A C 1
ATOM 952 O O . LEU A 1 120 ? -4.417 13.349 1.349 1.00 64.75 120 LEU A O 1
ATOM 956 N N . PHE A 1 121 ? -5.184 12.195 3.120 1.00 67.06 121 PHE A N 1
ATOM 957 C CA . PHE A 1 121 ? -5.911 11.216 2.332 1.00 67.06 121 PHE A CA 1
ATOM 958 C C . PHE A 1 121 ? -7.397 11.326 2.640 1.00 67.06 121 PHE A C 1
ATOM 960 O O . PHE A 1 121 ? -7.815 11.051 3.766 1.00 67.06 121 PHE A O 1
ATOM 967 N N . PRO A 1 122 ? -8.234 11.669 1.643 1.00 75.81 122 PRO A N 1
ATOM 968 C CA . PRO A 1 122 ? -9.662 11.438 1.761 1.00 75.81 122 PRO A CA 1
ATOM 969 C C . PRO A 1 122 ? -9.875 9.985 2.182 1.00 75.81 122 PRO A C 1
ATOM 971 O O . PRO A 1 122 ? -9.195 9.100 1.664 1.00 75.81 122 PRO A O 1
ATOM 974 N N . ARG A 1 123 ? -10.830 9.728 3.079 1.00 73.38 123 ARG A N 1
ATOM 975 C CA . ARG A 1 123 ? -11.137 8.372 3.565 1.00 73.38 123 ARG A CA 1
ATOM 976 C C . ARG A 1 123 ? -11.208 7.348 2.421 1.00 73.38 123 ARG A C 1
ATOM 978 O O . ARG A 1 123 ? -10.527 6.338 2.455 1.00 73.38 123 ARG A O 1
ATOM 985 N N . GLN A 1 124 ? -11.862 7.726 1.325 1.00 74.44 124 GLN A N 1
ATOM 986 C CA . GLN A 1 124 ? -11.972 6.944 0.086 1.00 74.44 124 GLN A CA 1
ATOM 987 C C . GLN A 1 124 ? -10.624 6.469 -0.497 1.00 74.44 124 GLN A C 1
ATOM 989 O O . GLN A 1 124 ? -10.545 5.380 -1.060 1.00 74.44 124 GLN A O 1
ATOM 994 N N . ALA A 1 125 ? -9.560 7.270 -0.389 1.00 72.31 125 ALA A N 1
ATOM 995 C CA . ALA A 1 125 ? -8.228 6.903 -0.863 1.00 72.31 125 ALA A CA 1
ATOM 996 C C . ALA A 1 125 ? -7.576 5.850 0.043 1.00 72.31 125 ALA A C 1
ATOM 998 O O . ALA A 1 125 ? -6.965 4.909 -0.463 1.00 72.31 125 ALA A O 1
ATOM 999 N N . ILE A 1 126 ? -7.751 5.972 1.364 1.00 72.94 126 ILE A N 1
ATOM 1000 C CA . ILE A 1 126 ? -7.315 4.953 2.329 1.00 72.94 126 ILE A CA 1
ATOM 1001 C C . ILE A 1 126 ? -8.055 3.646 2.043 1.00 72.94 126 ILE A C 1
ATOM 1003 O O . ILE A 1 126 ? -7.422 2.598 1.928 1.00 72.94 126 ILE A O 1
ATOM 1007 N N . ASP A 1 127 ? -9.368 3.713 1.830 1.00 74.06 127 ASP A N 1
ATOM 1008 C CA . ASP A 1 127 ? -10.215 2.550 1.557 1.00 74.06 127 ASP A CA 1
ATOM 1009 C C . ASP A 1 127 ? -9.768 1.832 0.278 1.00 74.06 127 ASP A C 1
ATOM 1011 O O . ASP A 1 127 ? -9.597 0.610 0.262 1.00 74.06 127 ASP A O 1
ATOM 1015 N N . PHE A 1 128 ? -9.485 2.601 -0.778 1.00 76.88 128 PHE A N 1
ATOM 1016 C CA . PHE A 1 128 ? -8.956 2.078 -2.033 1.00 76.88 128 PHE A CA 1
ATOM 1017 C C . PHE A 1 128 ? -7.597 1.391 -1.849 1.00 76.88 128 PHE A C 1
ATOM 1019 O O . PHE A 1 128 ? -7.387 0.293 -2.372 1.00 76.88 128 PHE A O 1
ATOM 1026 N N . ILE A 1 129 ? -6.678 1.998 -1.091 1.00 74.06 129 ILE A N 1
ATOM 1027 C CA . ILE A 1 129 ? -5.374 1.395 -0.782 1.00 74.06 129 ILE A CA 1
ATOM 1028 C C . ILE A 1 129 ? -5.584 0.079 -0.032 1.00 74.06 129 ILE A C 1
ATOM 1030 O O . ILE A 1 129 ? -5.089 -0.956 -0.472 1.00 74.06 129 ILE A O 1
ATOM 1034 N N . CYS A 1 130 ? -6.382 0.077 1.035 1.00 76.31 130 CYS A N 1
ATOM 1035 C CA . CYS A 1 130 ? -6.658 -1.118 1.834 1.00 76.31 130 CYS A CA 1
ATOM 1036 C C . CYS A 1 130 ? -7.260 -2.246 0.988 1.00 76.31 130 CYS A C 1
ATOM 1038 O O . CYS A 1 130 ? -6.830 -3.398 1.087 1.00 76.31 130 CYS A O 1
ATOM 1040 N N . GLN A 1 131 ? -8.204 -1.919 0.103 1.00 77.94 131 GLN A N 1
ATOM 1041 C CA . GLN A 1 131 ? -8.805 -2.883 -0.814 1.00 77.94 131 GLN A CA 1
ATOM 1042 C C . GLN A 1 131 ? -7.761 -3.485 -1.762 1.00 77.94 131 GLN A C 1
ATOM 1044 O O . GLN A 1 131 ? -7.750 -4.700 -1.979 1.00 77.94 131 GLN A O 1
ATOM 1049 N N . LYS A 1 132 ? -6.852 -2.665 -2.306 1.00 73.75 132 LYS A N 1
ATOM 1050 C CA . LYS A 1 132 ? -5.761 -3.142 -3.169 1.00 73.75 132 LYS A CA 1
ATOM 1051 C C . LYS A 1 132 ? -4.793 -4.051 -2.419 1.00 73.75 132 LYS A C 1
ATOM 1053 O O . LYS A 1 132 ? -4.449 -5.107 -2.942 1.00 73.75 132 LYS A O 1
ATOM 1058 N N . LEU A 1 133 ? -4.413 -3.685 -1.196 1.00 76.00 133 LEU A N 1
ATOM 1059 C CA . LEU A 1 133 ? -3.544 -4.494 -0.338 1.00 76.00 133 LEU A CA 1
ATOM 1060 C C . LEU A 1 133 ? -4.176 -5.849 -0.005 1.00 76.00 133 LEU A C 1
ATOM 1062 O O . LEU A 1 133 ? -3.507 -6.877 -0.080 1.00 76.00 133 LEU A O 1
ATOM 1066 N N . THR A 1 134 ? -5.472 -5.848 0.307 1.00 77.56 134 THR A N 1
ATOM 1067 C CA . THR A 1 134 ? -6.240 -7.061 0.619 1.00 77.56 134 THR A CA 1
ATOM 1068 C C . THR A 1 134 ? -6.351 -7.966 -0.604 1.00 77.56 134 THR A C 1
ATOM 1070 O O . THR A 1 134 ? -6.083 -9.159 -0.520 1.00 77.56 134 THR A O 1
ATOM 1073 N N . THR A 1 135 ? -6.670 -7.395 -1.772 1.00 73.56 135 THR A N 1
ATOM 1074 C CA . THR A 1 135 ? -6.771 -8.147 -3.037 1.00 73.56 135 THR A CA 1
ATOM 1075 C C . THR A 1 135 ? -5.436 -8.790 -3.422 1.00 73.56 135 THR A C 1
ATOM 1077 O O . THR A 1 135 ? -5.418 -9.879 -3.984 1.00 73.56 135 THR A O 1
ATOM 1080 N N . ALA A 1 136 ? -4.317 -8.141 -3.090 1.00 68.75 136 ALA A N 1
ATOM 1081 C CA . ALA A 1 136 ? -2.973 -8.667 -3.310 1.00 68.75 136 ALA A CA 1
ATOM 1082 C C . ALA A 1 136 ? -2.525 -9.697 -2.247 1.00 68.75 136 ALA A C 1
ATOM 1084 O O . ALA A 1 136 ? -1.403 -10.194 -2.320 1.00 68.75 136 ALA A O 1
ATOM 1085 N N . GLY A 1 137 ? -3.357 -10.001 -1.240 1.00 74.12 137 GLY A N 1
ATOM 1086 C CA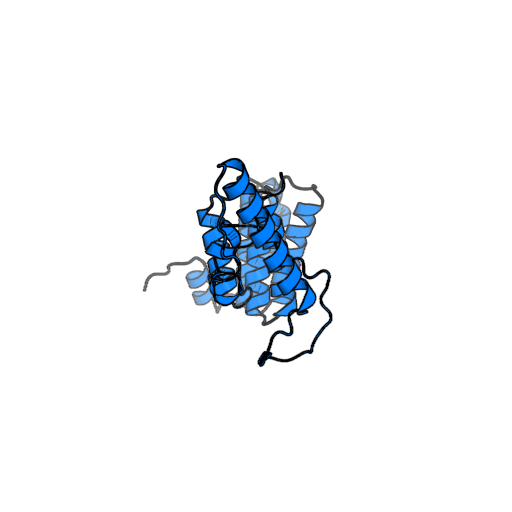 . GLY A 1 137 ? -3.004 -10.898 -0.134 1.00 74.12 137 GLY A CA 1
ATOM 1087 C C . GLY A 1 137 ? -1.905 -10.349 0.784 1.00 74.12 137 GLY A C 1
ATOM 1088 O O . GLY A 1 137 ? -1.268 -11.112 1.503 1.00 74.12 137 GLY A O 1
ATOM 1089 N N . LEU A 1 138 ? -1.659 -9.035 0.751 1.00 72.56 138 LEU A N 1
ATOM 1090 C CA . LEU A 1 138 ? -0.597 -8.363 1.514 1.00 72.56 138 LEU A CA 1
ATOM 1091 C C . LEU A 1 138 ? -1.067 -7.886 2.893 1.00 72.56 138 LEU A C 1
ATOM 1093 O O . LEU A 1 138 ? -0.265 -7.421 3.700 1.00 72.56 138 LEU A O 1
ATOM 1097 N N . THR A 1 139 ? -2.369 -7.972 3.148 1.00 71.12 139 THR A N 1
ATOM 1098 C CA . THR A 1 139 ? -2.997 -7.735 4.445 1.00 71.12 139 THR A CA 1
ATOM 1099 C C . THR A 1 139 ? -4.259 -8.583 4.560 1.00 71.12 139 THR A C 1
ATOM 1101 O O . THR A 1 139 ? -4.924 -8.859 3.562 1.00 71.12 139 THR A O 1
ATOM 1104 N N . HIS A 1 140 ? -4.580 -8.992 5.782 1.00 62.84 140 HIS A N 1
ATOM 1105 C CA . HIS A 1 140 ? -5.831 -9.660 6.149 1.00 62.84 140 HIS A CA 1
ATOM 1106 C C . HIS A 1 140 ? -6.787 -8.712 6.893 1.00 62.84 140 HIS A C 1
ATOM 1108 O O . HIS A 1 140 ? -7.868 -9.123 7.310 1.00 62.84 140 HIS A O 1
ATOM 1114 N N . PHE A 1 141 ? -6.400 -7.446 7.080 1.00 63.53 141 PHE A N 1
ATOM 1115 C CA . PHE A 1 141 ? -7.242 -6.464 7.745 1.00 63.53 141 PHE A CA 1
ATOM 1116 C C . PHE A 1 141 ? -8.359 -6.000 6.810 1.00 63.53 141 PHE A C 1
ATOM 1118 O O . PHE A 1 141 ? -8.105 -5.467 5.729 1.00 63.53 141 PHE A O 1
ATOM 1125 N N . THR A 1 142 ? -9.605 -6.186 7.243 1.00 58.00 142 THR A N 1
ATOM 1126 C CA . THR A 1 142 ? -10.767 -5.635 6.546 1.00 58.00 142 THR A CA 1
ATOM 1127 C C . THR A 1 142 ? -10.789 -4.113 6.709 1.00 58.00 142 THR A C 1
ATOM 1129 O O . THR A 1 142 ? -10.287 -3.559 7.690 1.00 58.00 142 THR A O 1
ATOM 1132 N N . HIS A 1 143 ? -11.385 -3.417 5.740 1.00 55.09 143 HIS A N 1
ATOM 1133 C CA . HIS A 1 143 ? -11.537 -1.959 5.767 1.00 55.09 143 HIS A CA 1
ATOM 1134 C C . HIS A 1 143 ? -12.193 -1.454 7.073 1.00 55.09 143 HIS A C 1
ATOM 1136 O O . HIS A 1 143 ? -11.804 -0.422 7.620 1.00 55.09 143 HIS A O 1
ATOM 1142 N N . GLU A 1 144 ? -13.154 -2.203 7.614 1.00 55.19 144 GLU A N 1
ATOM 1143 C CA . GLU A 1 144 ? -13.848 -1.862 8.861 1.00 55.19 144 GLU A CA 1
ATOM 1144 C C . GLU A 1 144 ? -12.934 -1.947 10.086 1.00 55.19 144 GLU A C 1
ATOM 1146 O O . GLU A 1 144 ? -12.977 -1.057 10.932 1.00 55.19 144 GLU A O 1
ATOM 1151 N N . ILE A 1 145 ? -12.050 -2.949 10.147 1.00 58.91 145 ILE A N 1
ATOM 1152 C CA . ILE A 1 145 ? -11.079 -3.099 11.243 1.00 58.91 145 ILE A CA 1
ATOM 1153 C C . ILE A 1 145 ? -10.115 -1.906 11.270 1.00 58.91 145 ILE A C 1
ATOM 1155 O O . ILE A 1 145 ? -9.832 -1.360 12.333 1.00 58.91 145 ILE A O 1
ATOM 1159 N N . LEU A 1 146 ? -9.661 -1.456 10.100 1.00 55.84 146 LEU A N 1
ATOM 1160 C CA . LEU A 1 146 ? -8.684 -0.370 9.984 1.00 55.84 146 LEU A CA 1
ATOM 1161 C C . LEU A 1 146 ? -9.285 1.014 10.245 1.00 55.84 146 LEU A C 1
ATOM 1163 O O . LEU A 1 146 ? -8.599 1.896 10.758 1.00 55.84 146 LEU A O 1
ATOM 1167 N N . THR A 1 147 ? -10.558 1.219 9.897 1.00 53.53 147 THR A N 1
ATOM 1168 C CA . THR A 1 147 ? -11.221 2.524 10.044 1.00 53.53 147 THR A CA 1
ATOM 1169 C C . THR A 1 147 ? -11.916 2.716 11.391 1.00 53.53 147 THR A C 1
ATOM 1171 O O . THR A 1 147 ? -12.064 3.858 11.824 1.00 53.53 147 THR A O 1
ATOM 1174 N N . ALA A 1 148 ? -12.332 1.642 12.072 1.00 53.78 148 ALA A N 1
ATOM 1175 C CA . ALA A 1 148 ? -12.987 1.731 13.380 1.00 53.78 148 ALA A CA 1
ATOM 1176 C C . ALA A 1 148 ? -11.997 1.947 14.540 1.00 53.78 148 ALA A C 1
ATOM 1178 O O . ALA A 1 148 ? -12.351 2.598 15.524 1.00 53.78 148 ALA A O 1
ATOM 1179 N N . ASN A 1 149 ? -10.771 1.425 14.420 1.00 49.06 149 ASN A N 1
ATOM 1180 C CA . ASN A 1 149 ? -9.668 1.648 15.355 1.00 49.06 149 ASN A CA 1
ATOM 1181 C C . ASN A 1 149 ? -8.327 1.474 14.620 1.00 49.06 149 ASN A C 1
ATOM 1183 O O . ASN A 1 149 ? -7.854 0.347 14.488 1.00 49.06 149 ASN A O 1
ATOM 1187 N N . PRO A 1 150 ? -7.671 2.558 14.164 1.00 52.78 150 PRO A N 1
ATOM 1188 C CA . PRO A 1 150 ? -6.414 2.480 13.413 1.00 52.78 150 PRO A CA 1
ATOM 1189 C C . PRO A 1 150 ? -5.209 2.054 14.271 1.00 52.78 150 PRO A C 1
ATOM 1191 O O . PRO A 1 150 ? -4.063 2.218 13.851 1.00 52.78 150 PRO A O 1
ATOM 1194 N N . THR A 1 151 ? -5.433 1.523 15.477 1.00 46.31 151 THR A N 1
ATOM 1195 C CA . THR A 1 151 ? -4.388 0.948 16.318 1.00 46.31 151 THR A CA 1
ATOM 1196 C C . THR A 1 151 ? -3.853 -0.303 15.629 1.00 46.31 151 THR A C 1
ATOM 1198 O O . THR A 1 151 ? -4.354 -1.410 15.816 1.00 46.31 151 THR A O 1
ATOM 1201 N N . LEU A 1 152 ? -2.838 -0.108 14.785 1.00 46.09 152 LEU A N 1
ATOM 1202 C CA . LEU A 1 152 ? -2.033 -1.185 14.232 1.00 46.09 152 LEU A CA 1
ATOM 1203 C C . LEU A 1 152 ? -1.609 -2.092 15.386 1.00 46.09 152 LEU A C 1
ATOM 1205 O O . LEU A 1 152 ? -1.006 -1.635 16.358 1.00 46.09 152 LEU A O 1
ATOM 1209 N N . ILE A 1 153 ? -1.927 -3.380 15.277 1.00 44.97 153 ILE A N 1
ATOM 1210 C CA . ILE A 1 153 ? -1.316 -4.389 16.133 1.00 44.97 153 ILE A CA 1
ATOM 1211 C C . ILE A 1 153 ? 0.160 -4.400 15.735 1.00 44.97 153 ILE A C 1
ATOM 1213 O O . ILE A 1 153 ? 0.529 -4.935 14.689 1.00 44.97 153 ILE A O 1
ATOM 1217 N N . TYR A 1 154 ? 0.993 -3.711 16.512 1.00 40.94 154 TYR A N 1
ATOM 1218 C CA . TYR A 1 154 ? 2.432 -3.715 16.312 1.00 40.94 154 TYR A CA 1
ATOM 1219 C C . TYR A 1 154 ? 2.939 -5.139 16.549 1.00 40.94 154 TYR A C 1
ATOM 1221 O O . TYR A 1 154 ? 2.776 -5.708 17.625 1.00 40.94 154 TYR A O 1
ATOM 1229 N N . GLU A 1 155 ? 3.572 -5.708 15.529 1.00 46.97 155 GLU A N 1
ATOM 1230 C CA . GLU A 1 155 ? 4.264 -7.001 15.555 1.00 46.97 155 GLU A CA 1
ATOM 1231 C C . GLU A 1 155 ? 5.543 -6.995 16.424 1.00 46.97 155 GLU A C 1
ATOM 1233 O O . GLU A 1 155 ? 6.433 -7.815 16.227 1.00 46.97 155 GLU A O 1
ATOM 1238 N N . GLU A 1 156 ? 5.687 -6.087 17.392 1.00 43.66 156 GLU A N 1
ATOM 1239 C CA . GLU A 1 156 ? 6.906 -6.003 18.214 1.00 43.66 156 GLU A CA 1
ATOM 1240 C C . GLU A 1 156 ? 7.094 -7.214 19.149 1.00 43.66 156 GLU A C 1
ATOM 1242 O O . GLU A 1 156 ? 8.175 -7.395 19.697 1.00 43.66 156 GLU A O 1
ATOM 1247 N N . ASN A 1 157 ? 6.095 -8.101 19.259 1.00 39.19 157 ASN A N 1
ATOM 1248 C CA . ASN A 1 157 ? 6.144 -9.320 20.075 1.00 39.19 157 ASN A CA 1
ATOM 1249 C C . ASN A 1 157 ? 5.842 -10.603 19.277 1.00 39.19 157 ASN A C 1
ATOM 1251 O O . ASN A 1 157 ? 5.085 -11.464 19.728 1.00 39.19 157 ASN A O 1
ATOM 1255 N N . LEU A 1 158 ? 6.406 -10.757 18.077 1.00 41.34 158 LEU A N 1
ATOM 1256 C CA . LEU A 1 158 ? 6.342 -12.033 17.357 1.00 41.34 158 LEU A CA 1
ATOM 1257 C C . LEU A 1 158 ? 7.385 -13.014 17.909 1.00 41.34 158 LEU A C 1
ATOM 1259 O O . LEU A 1 158 ? 8.527 -13.066 17.459 1.00 41.34 158 LEU A O 1
ATOM 1263 N N . HIS A 1 159 ? 6.967 -13.862 18.850 1.00 42.25 159 HIS A N 1
ATOM 1264 C CA . HIS A 1 159 ? 7.543 -15.201 18.910 1.00 42.25 159 HIS A CA 1
ATOM 1265 C C . HIS A 1 159 ? 7.124 -15.929 17.631 1.00 42.25 159 HIS A C 1
ATOM 1267 O O . HIS A 1 159 ? 5.944 -16.207 17.422 1.00 42.25 159 HIS A O 1
ATOM 1273 N N . THR A 1 160 ? 8.081 -16.206 16.747 1.00 45.03 160 THR A N 1
ATOM 1274 C CA . THR A 1 160 ? 7.852 -16.988 15.530 1.00 45.03 160 THR A CA 1
ATOM 1275 C C . THR A 1 160 ? 7.361 -18.384 15.915 1.00 45.03 160 THR A C 1
ATOM 1277 O O . THR A 1 160 ? 8.147 -19.221 16.346 1.00 45.03 160 THR A O 1
ATOM 1280 N N . VAL A 1 161 ? 6.059 -18.650 15.765 1.00 46.47 161 VAL A N 1
ATOM 1281 C CA . VAL A 1 161 ? 5.458 -19.967 16.070 1.00 46.47 161 VAL A CA 1
ATOM 1282 C C . VAL A 1 161 ? 5.602 -20.955 14.892 1.00 46.47 161 VAL A C 1
ATOM 1284 O O . VAL A 1 161 ? 5.113 -22.078 14.948 1.00 46.47 161 VAL A O 1
ATOM 1287 N N . GLY A 1 162 ? 6.309 -20.564 13.826 1.00 44.16 162 GLY A N 1
ATOM 1288 C CA . GLY A 1 162 ? 6.690 -21.433 12.708 1.00 44.16 162 GLY A CA 1
ATOM 1289 C C . GLY A 1 162 ? 6.713 -20.712 11.357 1.00 44.16 162 GLY A C 1
ATOM 1290 O O . GLY A 1 162 ? 6.018 -19.720 11.159 1.00 44.16 162 GLY A O 1
ATOM 1291 N N . THR A 1 163 ? 7.511 -21.222 10.415 1.00 42.53 163 THR A N 1
ATOM 1292 C CA . THR A 1 163 ? 7.612 -20.741 9.025 1.00 42.53 163 THR A CA 1
ATOM 1293 C C . THR A 1 163 ? 6.900 -21.724 8.091 1.00 42.53 163 THR A C 1
ATOM 1295 O O . THR A 1 163 ? 7.470 -22.750 7.725 1.00 42.53 163 THR A O 1
ATOM 1298 N N . GLY A 1 164 ? 5.642 -21.452 7.730 1.00 44.06 164 GLY A N 1
ATOM 1299 C CA . GLY A 1 164 ? 4.851 -22.322 6.852 1.00 44.06 164 GLY A CA 1
ATOM 1300 C C . GLY A 1 164 ? 3.687 -21.601 6.163 1.00 44.06 164 GLY A C 1
ATOM 1301 O O . GLY A 1 164 ? 3.183 -20.601 6.663 1.00 44.06 164 GLY A O 1
ATOM 1302 N N . SER A 1 165 ? 3.270 -22.115 5.000 1.00 38.12 165 SER A N 1
ATOM 1303 C CA . SER A 1 165 ? 2.347 -21.482 4.035 1.00 38.12 165 SER A CA 1
ATOM 1304 C C . SER A 1 165 ? 0.899 -21.310 4.517 1.00 38.12 165 SER A C 1
ATOM 1306 O O . SER A 1 165 ? 0.125 -20.590 3.894 1.00 38.12 165 SER A O 1
ATOM 1308 N N . TYR A 1 166 ? 0.526 -21.969 5.609 1.00 38.94 166 TYR A N 1
ATOM 1309 C CA . TYR A 1 166 ? -0.695 -21.732 6.370 1.00 38.94 166 TYR A CA 1
ATOM 1310 C C . TYR A 1 166 ? -0.499 -22.319 7.770 1.00 38.94 166 TYR A C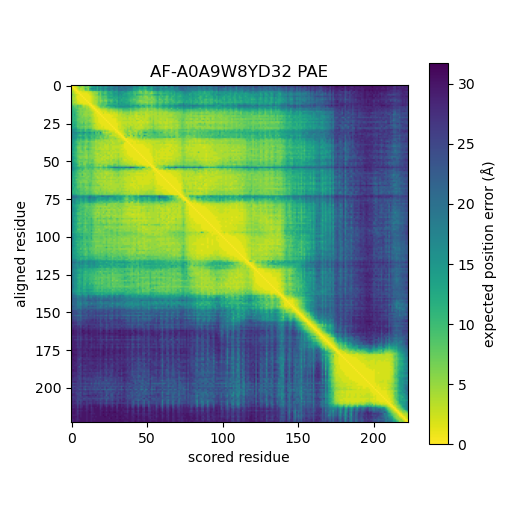 1
ATOM 1312 O O . TYR A 1 166 ? -0.023 -23.443 7.920 1.00 38.94 166 TYR A O 1
ATOM 1320 N N . ALA A 1 167 ? -0.878 -21.572 8.804 1.00 42.88 167 ALA A N 1
ATOM 1321 C CA . ALA A 1 167 ? -1.057 -22.122 10.139 1.00 42.88 167 ALA A CA 1
ATOM 1322 C C . ALA A 1 167 ? -2.525 -22.530 10.269 1.00 42.88 167 ALA A C 1
ATOM 1324 O O . ALA A 1 167 ? -3.410 -21.675 10.312 1.00 42.88 167 ALA A O 1
ATOM 1325 N N . ARG A 1 168 ? -2.806 -23.836 10.321 1.00 39.75 168 ARG A N 1
ATOM 1326 C CA . ARG A 1 168 ? -4.093 -24.296 10.843 1.00 39.75 168 ARG A CA 1
ATOM 1327 C C . ARG A 1 168 ? -4.004 -24.166 12.357 1.00 39.75 168 ARG A C 1
ATOM 1329 O O . ARG A 1 168 ? -3.386 -24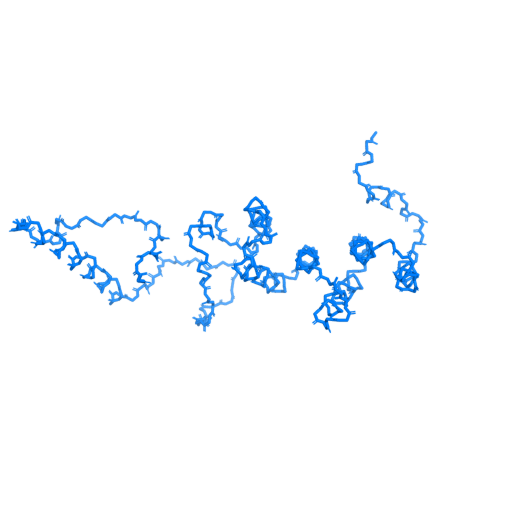.985 13.028 1.00 39.75 168 ARG A O 1
ATOM 1336 N N . VAL A 1 169 ? -4.525 -23.062 12.871 1.00 38.97 169 VAL A N 1
ATOM 1337 C CA . VAL A 1 169 ? -4.583 -22.821 14.309 1.00 38.97 169 VAL A CA 1
ATOM 1338 C C . VAL A 1 169 ? -5.750 -23.637 14.853 1.00 38.97 169 VAL A C 1
ATOM 1340 O O . VAL A 1 169 ? -6.887 -23.178 14.834 1.00 38.97 169 VAL A O 1
ATOM 1343 N N . ASP A 1 170 ? -5.477 -24.866 15.295 1.00 41.06 170 ASP A N 1
ATOM 1344 C CA . ASP A 1 170 ? -6.508 -25.744 15.871 1.00 41.06 170 ASP A CA 1
ATOM 1345 C C . ASP A 1 170 ? -7.058 -25.185 17.198 1.00 41.06 170 ASP A C 1
ATOM 1347 O O . ASP A 1 170 ? -8.207 -25.436 17.559 1.00 41.06 170 ASP A O 1
ATOM 1351 N N . SER A 1 171 ? -6.269 -24.364 17.901 1.00 41.50 171 SER A N 1
ATOM 1352 C CA . SER A 1 171 ? -6.730 -23.551 19.029 1.00 41.50 171 SER A CA 1
ATOM 1353 C C . SER A 1 171 ? -5.751 -22.413 19.321 1.00 41.50 171 SER A C 1
ATOM 1355 O O . SER A 1 171 ? -4.551 -22.653 19.468 1.00 41.50 171 SER A O 1
ATOM 1357 N N . ILE A 1 172 ? -6.255 -21.187 19.471 1.00 47.31 172 ILE A N 1
ATOM 1358 C CA . ILE A 1 172 ? -5.500 -20.100 20.100 1.00 47.31 172 ILE A CA 1
ATOM 1359 C C . ILE A 1 172 ? -5.570 -20.349 21.605 1.00 47.31 172 ILE A C 1
ATOM 1361 O O . ILE A 1 172 ? -6.638 -20.242 22.208 1.00 47.31 172 ILE A O 1
ATOM 1365 N N . LYS A 1 173 ? -4.437 -20.681 22.225 1.00 45.69 173 LYS A N 1
ATOM 1366 C CA . LYS A 1 173 ? -4.328 -20.699 23.684 1.00 45.69 173 LYS A CA 1
ATOM 1367 C C . LYS A 1 173 ? -4.164 -19.251 24.146 1.00 45.69 173 LYS A C 1
ATOM 1369 O O . LYS A 1 173 ? -3.057 -18.778 24.367 1.00 45.69 173 LYS A O 1
ATOM 1374 N N . ILE A 1 174 ? -5.279 -18.525 24.195 1.00 56.09 174 ILE A N 1
ATOM 1375 C CA . ILE A 1 174 ? -5.338 -17.260 24.927 1.00 56.09 174 ILE A CA 1
ATOM 1376 C C . ILE A 1 174 ? -5.082 -17.641 26.379 1.00 56.09 174 ILE A C 1
ATOM 1378 O O . ILE A 1 174 ? -5.744 -18.552 26.887 1.00 56.09 174 ILE A O 1
ATOM 1382 N N . ASP A 1 175 ? -4.086 -17.023 27.007 1.00 51.97 175 ASP A N 1
ATOM 1383 C CA . ASP A 1 175 ? -3.780 -17.310 28.400 1.00 51.97 175 ASP A CA 1
ATOM 1384 C C . ASP A 1 175 ? -5.067 -17.124 29.212 1.00 51.97 175 ASP A C 1
ATOM 1386 O O . ASP A 1 175 ? -5.693 -16.059 29.178 1.00 51.97 175 ASP A O 1
ATOM 1390 N N . GLN A 1 176 ? -5.548 -18.193 29.853 1.00 63.03 176 GLN A N 1
ATOM 1391 C CA . GLN A 1 176 ? -6.871 -18.190 30.490 1.00 63.03 176 GLN A CA 1
ATOM 1392 C C . GLN A 1 176 ? -6.962 -17.083 31.548 1.00 63.03 176 GLN A C 1
ATOM 1394 O O . GLN A 1 176 ? -8.042 -16.558 31.818 1.00 63.03 176 GLN A O 1
ATOM 1399 N N . GLN A 1 177 ? -5.811 -16.688 32.092 1.00 69.69 177 GLN A N 1
ATOM 1400 C CA . GLN A 1 177 ? -5.667 -15.606 33.048 1.00 69.69 177 GLN A CA 1
ATOM 1401 C C . GLN A 1 177 ? -6.087 -14.240 32.471 1.00 69.69 177 GLN A C 1
ATOM 1403 O O . GLN A 1 177 ? -6.795 -13.490 33.147 1.00 69.69 177 GLN A O 1
ATOM 1408 N N . ASP A 1 178 ? -5.773 -13.954 31.204 1.00 74.12 178 ASP A N 1
ATOM 1409 C CA . ASP A 1 178 ? -6.134 -12.691 30.544 1.00 74.12 178 ASP A CA 1
ATOM 1410 C C . ASP A 1 178 ? -7.634 -12.595 30.256 1.00 74.12 178 ASP A C 1
ATOM 1412 O O . ASP A 1 1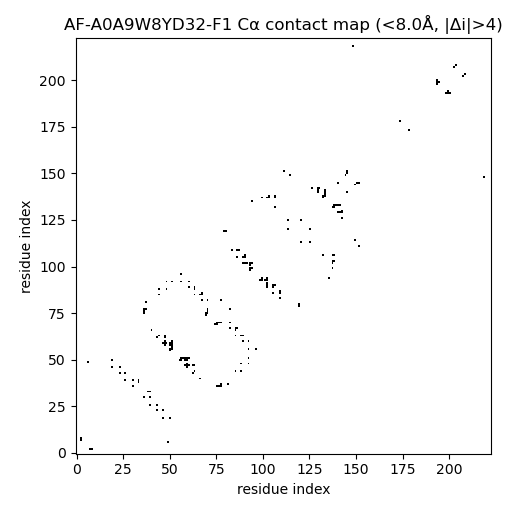78 ? -8.244 -11.530 30.401 1.00 74.12 178 ASP A O 1
ATOM 1416 N N . MET A 1 179 ? -8.262 -13.710 29.871 1.00 76.44 179 MET A N 1
ATOM 1417 C CA . MET A 1 179 ? -9.710 -13.751 29.649 1.00 76.44 179 MET A CA 1
ATOM 1418 C C . MET A 1 179 ? -10.480 -13.539 30.947 1.00 76.44 179 MET A C 1
ATOM 1420 O O . MET A 1 179 ? -11.406 -12.726 30.984 1.00 76.44 179 MET A O 1
ATOM 1424 N N . VAL A 1 180 ? -10.070 -14.220 32.020 1.00 80.25 180 VAL A N 1
ATOM 1425 C CA . VAL A 1 180 ? -10.682 -14.058 33.342 1.00 80.25 180 VAL A CA 1
ATOM 1426 C C . VAL A 1 180 ? -10.557 -12.611 33.809 1.00 80.25 180 VAL A C 1
ATOM 1428 O O . VAL A 1 180 ? -11.545 -12.034 34.261 1.00 80.25 180 VAL A O 1
ATOM 1431 N N . TRP A 1 181 ? -9.390 -11.984 33.640 1.00 84.69 181 TRP A N 1
ATOM 1432 C CA . TRP A 1 181 ? -9.197 -10.591 34.038 1.00 84.69 181 TRP A CA 1
ATOM 1433 C C . TRP A 1 181 ? -10.107 -9.623 33.272 1.00 84.69 181 TRP A C 1
ATOM 1435 O O . TRP A 1 181 ? -10.757 -8.768 33.878 1.00 84.69 181 TRP A O 1
ATOM 1445 N N . ARG A 1 182 ? -10.236 -9.792 31.950 1.00 80.81 182 ARG A N 1
ATOM 1446 C CA . ARG A 1 182 ? -11.148 -8.981 31.124 1.00 80.81 182 ARG A CA 1
ATOM 1447 C C . ARG A 1 182 ? -12.606 -9.150 31.542 1.00 80.81 182 ARG A C 1
ATOM 1449 O O . ARG A 1 182 ? -13.330 -8.161 31.640 1.00 80.81 182 ARG A O 1
ATOM 1456 N N . TRP A 1 183 ? -13.034 -10.378 31.828 1.00 85.44 183 TRP A N 1
ATOM 1457 C CA . TRP A 1 183 ? -14.390 -10.643 32.313 1.00 85.44 183 TRP A CA 1
ATOM 1458 C C . TRP A 1 183 ? -14.649 -9.988 33.669 1.00 85.44 183 TRP A C 1
ATOM 1460 O O . TRP A 1 183 ? -15.697 -9.367 33.853 1.00 85.44 183 TRP A O 1
ATOM 1470 N N . MET A 1 184 ? -13.681 -10.054 34.587 1.00 88.12 184 MET A N 1
ATOM 1471 C CA . MET A 1 184 ? -13.778 -9.403 35.895 1.00 88.12 184 MET A CA 1
ATOM 1472 C C . MET A 1 184 ? -13.856 -7.880 35.763 1.00 88.12 184 MET A C 1
ATOM 1474 O O . MET A 1 184 ? -14.670 -7.255 36.441 1.00 88.12 184 MET A O 1
ATOM 1478 N N . LEU A 1 185 ? -13.087 -7.283 34.849 1.00 85.56 185 LEU A N 1
ATOM 1479 C CA . LEU A 1 185 ? -13.135 -5.846 34.579 1.00 85.56 185 LEU A CA 1
ATOM 1480 C C . LEU A 1 185 ? -14.498 -5.407 34.015 1.00 85.56 185 LEU A C 1
ATOM 1482 O O . LEU A 1 185 ? -15.093 -4.446 34.505 1.00 85.56 185 LEU A O 1
ATOM 1486 N N . CYS A 1 186 ? -15.031 -6.123 33.021 1.00 89.88 186 CYS A N 1
ATOM 1487 C CA . CYS A 1 186 ? -16.361 -5.845 32.467 1.00 89.88 186 CYS A CA 1
ATOM 1488 C C . CYS A 1 186 ? -17.469 -5.978 33.524 1.00 89.88 186 CYS A C 1
ATOM 1490 O O . CYS A 1 186 ? -18.365 -5.129 33.599 1.00 89.88 186 CYS A O 1
ATOM 1492 N N . LEU A 1 187 ? -17.397 -7.015 34.363 1.00 91.50 187 LEU A N 1
ATOM 1493 C CA . LEU A 1 187 ? -18.343 -7.228 35.455 1.00 91.50 187 LEU A CA 1
ATOM 1494 C C . LEU A 1 187 ? -18.262 -6.103 36.496 1.00 91.50 187 LEU A C 1
ATOM 1496 O O . LEU A 1 187 ? -19.298 -5.574 36.896 1.00 91.50 187 LEU A O 1
ATOM 1500 N N . ALA A 1 188 ? -17.054 -5.697 36.895 1.00 94.12 188 ALA A N 1
ATOM 1501 C CA . ALA A 1 188 ? -16.837 -4.612 37.850 1.00 94.12 188 ALA A CA 1
ATOM 1502 C C . ALA A 1 188 ? -17.409 -3.277 37.345 1.00 94.12 188 ALA A C 1
ATOM 1504 O O . ALA A 1 188 ? -18.118 -2.595 38.085 1.00 94.12 188 ALA A O 1
ATOM 1505 N N . ASN A 1 189 ? -17.185 -2.940 36.072 1.00 90.56 189 ASN A N 1
ATOM 1506 C CA . ASN A 1 189 ? -17.744 -1.732 35.456 1.00 90.56 189 ASN A CA 1
ATOM 1507 C C . ASN A 1 189 ? -19.278 -1.765 35.403 1.00 90.56 189 ASN A C 1
ATOM 1509 O O . ASN A 1 189 ? -19.936 -0.772 35.717 1.00 90.56 189 ASN A O 1
ATOM 1513 N N . THR A 1 190 ? -19.858 -2.918 35.060 1.00 93.69 190 THR A N 1
ATOM 1514 C CA . THR A 1 190 ? -21.317 -3.108 35.061 1.00 93.69 190 THR A CA 1
ATOM 1515 C C . THR A 1 190 ? -21.892 -2.928 36.466 1.00 93.69 190 THR A C 1
ATOM 1517 O O . THR A 1 190 ? -22.904 -2.251 36.641 1.00 93.69 190 THR A O 1
ATOM 1520 N N . LEU A 1 191 ? -21.221 -3.481 37.481 1.00 94.75 191 LEU A N 1
ATOM 1521 C CA . LEU A 1 191 ? -21.610 -3.342 38.883 1.00 94.75 191 LEU A CA 1
ATOM 1522 C C . LEU A 1 191 ? -21.545 -1.895 39.367 1.00 94.75 191 LEU A C 1
ATOM 1524 O O . LEU A 1 191 ? -22.491 -1.413 39.986 1.00 94.75 191 LEU A O 1
ATOM 1528 N N . ALA A 1 192 ? -20.460 -1.191 39.048 1.00 95.25 192 ALA A N 1
ATOM 1529 C CA . ALA A 1 192 ? -20.317 0.223 39.367 1.00 95.25 192 ALA A CA 1
ATOM 1530 C C . ALA A 1 192 ? -21.460 1.049 38.753 1.00 95.25 192 ALA A C 1
ATOM 1532 O O . ALA A 1 192 ? -22.072 1.865 39.443 1.00 95.25 192 ALA A O 1
ATOM 1533 N N . PHE A 1 193 ? -21.803 0.784 37.488 1.00 96.56 193 PHE A N 1
ATOM 1534 C CA . PHE A 1 193 ? -22.896 1.461 36.794 1.00 96.56 193 PHE A CA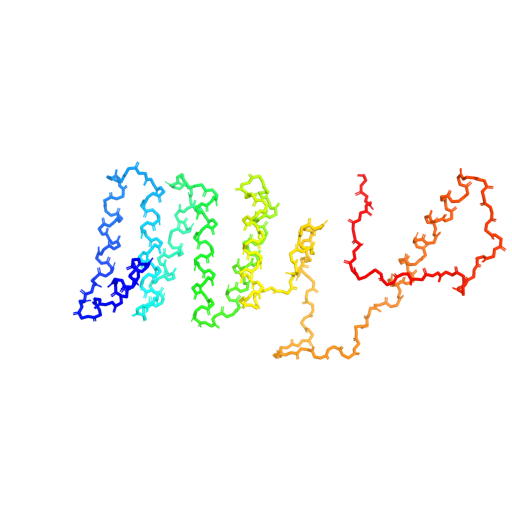 1
ATOM 1535 C C . PHE A 1 193 ? -24.260 1.230 37.460 1.00 96.56 193 PHE A C 1
ATOM 1537 O O . PHE A 1 193 ? -24.979 2.194 37.722 1.00 96.56 193 PHE A O 1
ATOM 1544 N N . ILE A 1 194 ? -24.629 -0.021 37.764 1.00 95.94 194 ILE A N 1
ATOM 1545 C CA . ILE A 1 194 ? -25.935 -0.305 38.384 1.00 95.94 194 ILE A CA 1
ATOM 1546 C C . ILE A 1 194 ? -26.009 0.209 39.828 1.00 95.94 194 ILE A C 1
ATOM 1548 O O . ILE A 1 194 ? -27.052 0.713 40.241 1.00 95.94 194 ILE A O 1
ATOM 1552 N N . HIS A 1 195 ? -24.904 0.165 40.579 1.00 97.25 195 HIS A N 1
ATOM 1553 C CA . HIS A 1 195 ? -24.852 0.705 41.938 1.00 97.25 195 HIS A CA 1
ATOM 1554 C C . HIS A 1 195 ? -24.976 2.231 41.953 1.00 97.25 195 HIS A C 1
ATOM 1556 O O . HIS A 1 195 ? -25.664 2.770 42.815 1.00 97.25 195 HIS A O 1
ATOM 1562 N N . ALA A 1 196 ? -24.413 2.935 40.964 1.00 95.75 196 ALA A N 1
ATOM 1563 C CA . ALA A 1 196 ? -24.611 4.378 40.799 1.00 95.75 196 ALA A CA 1
ATOM 1564 C C . ALA A 1 196 ? -26.079 4.767 40.518 1.00 95.75 196 ALA A C 1
ATOM 1566 O O . ALA A 1 196 ? -26.440 5.940 40.604 1.00 95.75 196 ALA A O 1
ATOM 1567 N N . LYS A 1 197 ? -26.934 3.794 40.176 1.00 97.44 197 LYS A N 1
ATOM 1568 C CA . LYS A 1 197 ? -28.383 3.953 39.990 1.00 97.44 197 LYS A CA 1
ATOM 1569 C C . LYS A 1 197 ? -29.208 3.411 41.164 1.00 97.44 197 LYS A C 1
ATOM 1571 O O . LYS A 1 197 ? -30.421 3.304 41.029 1.00 97.44 197 LYS A O 1
ATOM 1576 N N . ASP A 1 198 ? -28.564 3.056 42.278 1.00 96.94 198 ASP A N 1
ATOM 1577 C CA . ASP A 1 198 ? -29.179 2.393 43.440 1.00 96.94 198 ASP A CA 1
ATOM 1578 C C . ASP A 1 198 ? -29.898 1.067 43.089 1.00 96.94 198 ASP A C 1
ATOM 1580 O O . ASP A 1 198 ? -30.852 0.633 43.737 1.00 96.94 198 ASP A O 1
ATOM 1584 N N . ILE A 1 199 ? -29.435 0.378 42.037 1.00 97.56 199 ILE A N 1
ATOM 1585 C CA . ILE A 1 199 ? -29.983 -0.911 41.595 1.00 97.56 199 ILE A CA 1
ATOM 1586 C C . ILE A 1 199 ? -29.143 -2.053 42.170 1.00 97.56 199 ILE A C 1
ATOM 1588 O O . ILE A 1 199 ? -27.921 -2.087 42.042 1.00 97.56 199 ILE A O 1
ATOM 1592 N N . ARG A 1 200 ? -29.818 -3.057 42.745 1.00 96.88 200 ARG A N 1
ATOM 1593 C CA . ARG A 1 200 ? -29.206 -4.300 43.240 1.00 96.88 200 ARG A CA 1
ATOM 1594 C C . ARG A 1 200 ? -29.619 -5.482 42.360 1.00 96.88 200 ARG A C 1
ATOM 1596 O O . ARG A 1 200 ? -30.787 -5.856 42.374 1.00 96.88 200 ARG A O 1
ATOM 1603 N N . HIS A 1 201 ? -28.672 -6.115 41.660 1.00 95.81 201 HIS A N 1
ATOM 1604 C CA . HI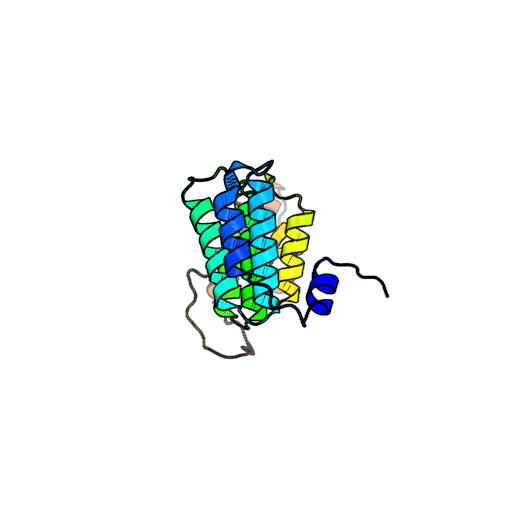S A 1 201 ? -28.952 -7.278 40.795 1.00 95.81 201 HIS A CA 1
ATOM 1605 C C . HIS A 1 201 ? -29.403 -8.522 41.590 1.00 95.81 201 HIS A C 1
ATOM 1607 O O . HIS A 1 201 ? -30.187 -9.319 41.084 1.00 95.81 201 HIS A O 1
ATOM 1613 N N . LYS A 1 202 ? -28.911 -8.703 42.831 1.00 95.75 202 LYS A N 1
ATOM 1614 C CA . LYS A 1 202 ? -29.241 -9.798 43.783 1.00 95.75 202 LYS A CA 1
ATOM 1615 C C . LYS A 1 202 ? -28.994 -11.245 43.316 1.00 95.75 202 LYS A C 1
ATOM 1617 O O . LYS A 1 202 ? -29.198 -12.160 44.104 1.00 95.75 202 LYS A O 1
ATOM 1622 N N . ASP A 1 203 ? -28.540 -11.463 42.084 1.00 96.69 203 ASP A N 1
ATOM 1623 C CA . ASP A 1 203 ? -28.410 -12.802 41.490 1.00 96.69 203 ASP A CA 1
ATOM 1624 C C . ASP A 1 203 ? -27.250 -12.877 40.480 1.00 96.69 203 ASP A C 1
ATOM 1626 O O . ASP A 1 203 ? -27.406 -13.304 39.334 1.00 96.69 203 ASP A O 1
ATOM 1630 N N . ILE A 1 204 ? -26.076 -12.395 40.896 1.00 94.31 204 ILE A N 1
ATOM 1631 C CA . ILE A 1 204 ? -24.857 -12.421 40.080 1.00 94.31 204 ILE A CA 1
ATOM 1632 C C . ILE A 1 204 ? -24.223 -13.802 40.204 1.00 94.31 204 ILE A C 1
ATOM 1634 O O . ILE A 1 204 ? -23.746 -14.192 41.268 1.00 94.31 204 ILE A O 1
ATOM 1638 N N . LYS A 1 205 ? -24.235 -14.549 39.105 1.00 95.00 205 LYS A N 1
ATOM 1639 C CA . LYS A 1 205 ? -23.702 -15.910 38.997 1.00 95.00 205 LYS A CA 1
ATOM 1640 C C . LYS A 1 205 ? -23.373 -16.213 37.535 1.00 95.00 205 LYS A C 1
ATOM 1642 O O . LYS A 1 205 ? -24.029 -15.640 36.667 1.00 95.00 205 LYS A O 1
ATOM 1647 N N . PRO A 1 206 ? -22.441 -17.137 37.237 1.00 92.75 206 PRO A N 1
ATOM 1648 C CA . PRO A 1 206 ? -21.946 -17.346 35.873 1.00 92.75 206 PRO A CA 1
ATOM 1649 C C . PRO A 1 206 ? -23.044 -17.563 34.823 1.00 92.75 206 PRO A C 1
ATOM 1651 O O . PRO A 1 206 ? -23.005 -16.953 33.765 1.00 92.75 206 PRO A O 1
ATOM 1654 N N . ARG A 1 207 ? -24.088 -18.341 35.146 1.00 93.12 207 ARG A N 1
ATOM 1655 C CA . ARG A 1 207 ? -25.215 -18.605 34.228 1.00 93.12 207 ARG A CA 1
ATOM 1656 C C . ARG A 1 207 ? -26.070 -17.380 33.860 1.00 93.12 207 ARG A C 1
ATOM 1658 O O . ARG A 1 207 ? -26.855 -17.470 32.929 1.00 93.12 207 ARG A O 1
ATOM 1665 N N . ASN A 1 208 ? -25.938 -16.273 34.592 1.00 93.31 208 ASN A N 1
ATOM 1666 C CA . ASN A 1 208 ? -26.635 -15.012 34.323 1.00 93.31 208 ASN A CA 1
ATOM 1667 C C . ASN A 1 208 ? -25.721 -13.968 33.652 1.00 93.31 208 ASN A C 1
ATOM 1669 O O . ASN A 1 208 ? -26.158 -12.846 33.412 1.00 93.31 208 ASN A O 1
ATOM 1673 N N . ILE A 1 209 ? -24.456 -14.301 33.375 1.00 90.19 209 ILE A N 1
ATOM 1674 C CA . ILE A 1 209 ? -23.515 -13.417 32.684 1.00 90.19 209 ILE A CA 1
ATOM 1675 C C . ILE A 1 209 ? -23.464 -13.872 31.227 1.00 90.19 209 ILE A C 1
ATOM 1677 O O . ILE A 1 209 ? -22.886 -14.908 30.908 1.00 90.19 209 ILE A O 1
ATOM 1681 N N . LEU A 1 210 ? -24.104 -13.106 30.346 1.00 88.25 210 LEU A N 1
ATOM 1682 C CA . LEU A 1 210 ? -24.101 -13.389 28.915 1.00 88.25 210 LEU A CA 1
ATOM 1683 C C . LEU A 1 210 ? -22.839 -12.797 28.290 1.00 88.25 210 LEU A C 1
ATOM 1685 O O . LEU A 1 210 ? -22.635 -11.583 28.309 1.00 88.25 210 LEU A O 1
ATOM 1689 N N . VAL A 1 211 ? -21.998 -13.659 27.726 1.00 82.88 211 VAL A N 1
ATOM 1690 C CA . VAL A 1 211 ? -20.876 -13.230 26.893 1.00 82.88 211 VAL A CA 1
ATOM 1691 C C . VAL A 1 211 ? -21.420 -13.038 25.488 1.00 82.88 211 VAL A C 1
ATOM 1693 O O . VAL A 1 211 ? -21.769 -14.001 24.811 1.00 82.88 211 VAL A O 1
ATOM 1696 N N . HIS A 1 212 ? -21.527 -11.786 25.057 1.00 78.31 212 HIS A N 1
ATOM 1697 C CA . HIS A 1 212 ? -21.771 -11.510 23.652 1.00 78.31 212 HIS A CA 1
ATOM 1698 C C . HIS A 1 212 ? -20.476 -11.811 22.892 1.00 78.31 212 HIS A C 1
ATOM 1700 O O . HIS A 1 212 ? -19.436 -11.233 23.215 1.00 78.31 212 HIS A O 1
ATOM 1706 N N . GLU A 1 213 ? -20.525 -12.689 21.887 1.00 62.44 213 GLU A N 1
ATOM 1707 C CA . GLU A 1 213 ? -19.453 -12.804 20.894 1.00 62.44 213 GLU A CA 1
ATOM 1708 C C . GLU A 1 213 ? -19.416 -11.502 20.097 1.00 62.44 213 GLU A C 1
ATOM 1710 O O . GLU A 1 213 ? -20.032 -11.338 19.049 1.00 62.44 213 GLU A O 1
ATOM 1715 N N . VAL A 1 214 ? -18.746 -10.498 20.646 1.00 51.50 214 VAL A N 1
ATOM 1716 C CA . VAL A 1 214 ? -18.292 -9.374 19.849 1.00 51.50 214 VAL A CA 1
ATOM 1717 C C . VAL A 1 214 ? -16.982 -9.844 19.240 1.00 51.50 214 VAL A C 1
ATOM 1719 O O . VAL A 1 214 ? -15.960 -9.883 19.925 1.00 51.50 214 VAL A O 1
ATOM 1722 N N . MET A 1 215 ? -17.013 -10.247 17.969 1.00 44.44 215 MET A N 1
ATOM 1723 C CA . MET A 1 215 ? -15.798 -10.352 17.164 1.00 44.44 215 MET A CA 1
ATOM 1724 C C . MET A 1 215 ? -14.949 -9.087 17.395 1.00 44.44 215 MET A C 1
ATOM 1726 O O . MET A 1 215 ? -15.372 -7.978 17.075 1.00 44.44 215 MET A O 1
ATOM 1730 N N . HIS A 1 216 ? -13.793 -9.271 18.039 1.00 44.75 216 HIS A N 1
ATOM 1731 C CA . HIS A 1 216 ? -12.654 -8.354 18.164 1.00 44.75 216 HIS A CA 1
ATOM 1732 C C . HIS A 1 216 ? -12.923 -6.850 17.954 1.00 44.75 216 HIS A C 1
ATOM 1734 O O . HIS A 1 216 ? -12.359 -6.230 17.060 1.00 44.75 216 HIS A O 1
ATOM 1740 N N . SER A 1 217 ? -13.722 -6.235 18.827 1.00 38.88 217 SER A N 1
ATOM 1741 C CA . SER A 1 217 ? -13.875 -4.772 18.879 1.00 38.88 217 SER A CA 1
ATOM 1742 C C . SER A 1 217 ? -13.628 -4.266 20.301 1.00 38.88 217 SER A C 1
ATOM 1744 O O . SER A 1 217 ? -14.543 -3.815 20.984 1.00 38.88 217 SER A O 1
ATOM 1746 N N . LEU A 1 218 ? -12.390 -4.381 20.788 1.00 40.72 218 LEU A N 1
ATOM 1747 C CA . LEU A 1 218 ? -11.973 -3.814 22.074 1.00 40.72 218 LEU A CA 1
ATOM 1748 C C . LEU A 1 218 ? -10.878 -2.771 21.858 1.00 40.72 218 LEU A C 1
ATOM 1750 O O . LEU A 1 218 ? -9.703 -3.110 21.909 1.00 40.72 218 LEU A O 1
ATOM 1754 N N . THR A 1 219 ? -11.295 -1.515 21.683 1.00 38.12 219 THR A N 1
ATOM 1755 C CA . THR A 1 219 ? -10.589 -0.333 22.216 1.00 38.12 219 THR A CA 1
ATOM 1756 C C . THR A 1 219 ? -11.497 0.897 22.142 1.00 38.12 219 THR A C 1
ATOM 1758 O O . THR A 1 219 ? -11.479 1.665 21.189 1.00 38.12 219 THR A O 1
ATOM 1761 N N . LYS A 1 220 ? -12.307 1.111 23.178 1.00 39.03 220 LYS A N 1
ATOM 1762 C CA . LYS A 1 220 ? -12.679 2.457 23.632 1.00 39.03 220 LYS A CA 1
ATOM 1763 C C . LYS A 1 220 ? -12.627 2.460 25.160 1.00 39.03 220 LYS A C 1
ATOM 1765 O O . LYS A 1 220 ? -13.028 1.476 25.771 1.00 39.03 220 LYS A O 1
ATOM 1770 N N . LEU A 1 221 ? -12.176 3.594 25.701 1.00 34.34 221 LEU A N 1
ATOM 1771 C CA . LEU A 1 221 ? -11.940 3.972 27.105 1.00 34.34 221 LEU A CA 1
ATOM 1772 C C . LEU A 1 221 ? -10.563 3.650 27.703 1.00 34.34 221 LEU A C 1
ATOM 1774 O O . LEU A 1 221 ? -10.396 2.606 28.320 1.00 34.34 221 LEU A O 1
ATOM 1778 N N . VAL A 1 222 ? -9.633 4.606 27.569 1.00 34.12 222 VAL A N 1
ATOM 1779 C CA . VAL A 1 222 ? -9.057 5.479 28.631 1.00 34.12 222 VAL A CA 1
ATOM 1780 C C . VAL A 1 222 ? -8.483 6.696 27.861 1.00 34.12 222 VAL A C 1
ATOM 1782 O O . VAL A 1 222 ? -7.745 6.458 26.912 1.00 34.12 222 VAL A O 1
ATOM 1785 N N . ALA A 1 223 ? -8.772 7.984 28.064 1.00 36.69 223 ALA A N 1
ATOM 1786 C CA . ALA A 1 223 ? -9.524 8.782 29.034 1.00 36.69 223 ALA A CA 1
ATOM 1787 C C . ALA A 1 223 ? -10.352 9.851 28.287 1.00 36.69 223 ALA A C 1
ATOM 1789 O O . ALA A 1 223 ? -9.990 10.164 27.128 1.00 36.69 223 ALA A O 1
#

Radius of gyration: 25.41 Å; Cα contacts (8 Å, |Δi|>4): 114; chains: 1; bounding box: 49×49×76 Å

Sequence (223 aa):
MNVNTPFDLLRRMKSVDINYAGLMRTIKENKMNWASTESAITAERMIAWCMCQLAEPEVAFASLQAILAEALSRTVELTERDIFAVMLDQLKYMHALEEKDNALRISKHIFRKCGEVPALFPRQAIDFICQKLTTAGLTHFTHEILTANPTLIYEENLHTVGTGSYARVDSIKIDQQDMVWRWMLCLANTLAFIHAKDIRHKDIKPRNILVHEVMHSLTKLVA

Organism: NCBI:txid798079

Mean predicted aligned error: 15.31 Å